Protein AF-A0A8S8YTU6-F1 (afdb_monomer_lite)

Secondary structure (DSSP, 8-state):
-----SSSS-SSSSS-SSTT--HHHH-EESS--SEEEEEETTS-EEEEEEE--PPPEEEETTT--EEEEEE---GGG--EEEEEETTEE-GGGB-TTSSEEEEPPP-TTS---HHHHHHHHH-SEEEEEEEEEEETTEEEEEEEEEEEE---PPP---HHHHHHHSHHHHHHHHHHHHHHHHHHHHHHHHHHHHHHHHHHHHHTT--GGG---PPP--PPPPPPPPPPP-------

Structure (mmCIF, N/CA/C/O backbone):
data_AF-A0A8S8YTU6-F1
#
_entry.id   AF-A0A8S8YTU6-F1
#
loop_
_atom_site.group_PDB
_atom_site.id
_atom_site.type_symbol
_atom_site.label_atom_id
_atom_site.label_alt_id
_atom_site.label_comp_id
_atom_site.label_asym_id
_atom_site.label_entity_id
_atom_site.label_seq_id
_atom_site.pdbx_PDB_ins_code
_atom_site.Cartn_x
_atom_site.Cartn_y
_atom_site.Cartn_z
_atom_site.occupancy
_atom_site.B_iso_or_equiv
_atom_site.auth_seq_id
_atom_site.auth_comp_id
_atom_site.auth_asym_id
_atom_site.auth_atom_id
_atom_site.pdbx_PDB_model_num
ATOM 1 N N . MET A 1 1 ? -17.289 9.116 30.732 1.00 52.59 1 MET A N 1
ATOM 2 C CA . MET A 1 1 ? -17.161 8.511 29.398 1.00 52.59 1 MET A CA 1
ATOM 3 C C . MET A 1 1 ? -15.707 8.125 29.264 1.00 52.59 1 MET A C 1
ATOM 5 O O . MET A 1 1 ? -14.862 9.015 29.310 1.00 52.59 1 MET A O 1
ATOM 9 N N . LEU A 1 2 ? -15.414 6.828 29.311 1.00 57.50 2 LEU A N 1
ATOM 10 C CA . LEU A 1 2 ? -14.058 6.341 29.082 1.00 57.50 2 LEU A CA 1
ATOM 11 C C . LEU A 1 2 ? -13.730 6.584 27.602 1.00 57.50 2 LEU A C 1
ATOM 13 O O . LEU A 1 2 ? -14.615 6.566 26.751 1.00 57.50 2 LEU A O 1
ATOM 17 N N . SER A 1 3 ? -12.486 6.958 27.317 1.00 70.88 3 SER A N 1
ATOM 18 C CA . SER A 1 3 ? -12.024 7.113 25.938 1.00 70.88 3 SER A CA 1
ATOM 19 C C . SER A 1 3 ? -11.826 5.716 25.374 1.00 70.88 3 SER A C 1
ATOM 21 O O . SER A 1 3 ? -10.906 5.050 25.844 1.00 70.88 3 SER A O 1
ATOM 23 N N . LYS A 1 4 ? -12.634 5.318 24.387 1.00 79.31 4 LYS A N 1
ATOM 24 C CA . LYS A 1 4 ? -12.467 4.037 23.694 1.00 79.31 4 LYS A CA 1
ATOM 25 C C . LYS A 1 4 ? -11.085 3.962 23.045 1.00 79.31 4 LYS A C 1
ATOM 27 O O . LYS A 1 4 ? -10.624 4.940 22.437 1.00 79.31 4 LYS A O 1
AT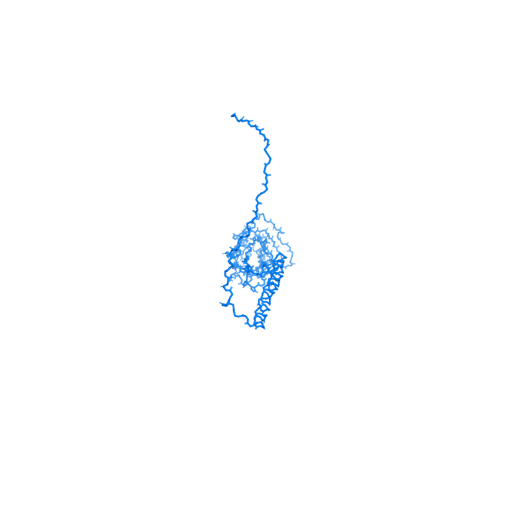OM 32 N N . LYS A 1 5 ? -10.403 2.840 23.226 1.00 86.25 5 LYS A N 1
ATOM 33 C CA . LYS A 1 5 ? -9.111 2.517 22.614 1.00 86.25 5 LYS A CA 1
ATOM 34 C C . LYS A 1 5 ? -9.294 1.346 21.667 1.00 86.25 5 LYS A C 1
ATOM 36 O O . LYS A 1 5 ? -10.288 0.658 21.734 1.00 86.25 5 LYS A O 1
ATOM 41 N N . TRP A 1 6 ? -8.328 1.166 20.773 1.00 90.44 6 TRP A N 1
ATOM 42 C CA . TRP A 1 6 ? -8.274 -0.004 19.904 1.00 90.44 6 TRP A CA 1
ATOM 43 C C . TRP A 1 6 ? -7.337 -1.029 20.525 1.00 90.44 6 TRP A C 1
ATOM 45 O O . TRP A 1 6 ? -6.118 -0.939 20.333 1.00 90.44 6 TRP A O 1
ATOM 55 N N . ASN A 1 7 ? -7.871 -1.874 21.400 1.00 88.69 7 ASN A N 1
ATOM 56 C CA . ASN A 1 7 ? -7.083 -2.780 22.240 1.00 88.69 7 ASN A CA 1
ATOM 57 C C . ASN A 1 7 ? -7.727 -4.156 22.465 1.00 88.69 7 ASN A C 1
ATOM 59 O O . ASN A 1 7 ? -7.108 -4.951 23.177 1.00 88.69 7 ASN A O 1
ATOM 63 N N . GLY A 1 8 ? -8.882 -4.451 21.868 1.00 87.19 8 GLY A N 1
ATOM 64 C CA . GLY A 1 8 ? -9.621 -5.698 22.063 1.00 87.19 8 GLY A CA 1
ATOM 65 C C . GLY A 1 8 ? -10.250 -5.785 23.451 1.00 87.19 8 GLY A C 1
ATOM 66 O O . GLY A 1 8 ? -10.222 -6.842 24.074 1.00 87.19 8 GLY A O 1
ATOM 67 N N . VAL A 1 9 ? -10.682 -4.650 24.014 1.00 88.44 9 VAL A N 1
ATOM 68 C CA . VAL A 1 9 ? -11.307 -4.588 25.341 1.00 88.44 9 VAL A CA 1
ATOM 69 C C . VAL A 1 9 ? -12.556 -3.718 25.274 1.00 88.44 9 VAL A C 1
ATOM 71 O O . VAL A 1 9 ? -12.513 -2.589 24.797 1.00 88.44 9 VAL A O 1
ATOM 74 N N . ASP A 1 10 ? -13.654 -4.226 25.828 1.00 88.56 10 ASP A N 1
ATOM 75 C CA . ASP A 1 10 ? -14.869 -3.456 26.099 1.00 88.56 10 ASP A CA 1
ATOM 76 C C . ASP A 1 10 ? -14.590 -2.418 27.212 1.00 88.56 10 ASP A C 1
ATOM 78 O O . ASP A 1 10 ? -14.590 -2.719 28.413 1.00 88.56 10 ASP A O 1
ATOM 82 N N . ASP A 1 11 ? -14.250 -1.194 26.793 1.00 87.44 11 ASP A N 1
ATOM 83 C CA . ASP A 1 11 ? -13.842 -0.090 27.669 1.00 87.44 11 ASP A CA 1
ATOM 84 C C . ASP A 1 11 ? -15.025 0.528 28.449 1.00 87.44 11 ASP A C 1
ATOM 86 O O . ASP A 1 11 ? -14.801 1.232 29.440 1.00 87.44 11 ASP A O 1
ATOM 90 N N . ASP A 1 12 ? -16.273 0.321 28.025 1.00 87.94 12 ASP A N 1
ATOM 91 C CA . ASP A 1 12 ? -17.489 0.883 28.633 1.00 87.94 12 ASP A CA 1
ATOM 92 C C . ASP A 1 12 ? -18.498 -0.152 29.152 1.00 87.94 12 ASP A C 1
ATOM 94 O O . ASP A 1 12 ? -19.533 0.232 29.711 1.00 87.94 12 ASP A O 1
ATOM 98 N N . CYS A 1 13 ? -18.110 -1.426 29.148 1.00 87.19 13 CYS A N 1
ATOM 99 C CA . CYS A 1 13 ? -18.829 -2.571 29.699 1.00 87.19 13 CYS A CA 1
ATOM 100 C C . CYS A 1 13 ? -20.235 -2.758 29.099 1.00 87.19 13 CYS A C 1
ATOM 102 O O . CYS A 1 13 ? -21.163 -3.127 29.835 1.00 87.19 13 CYS A O 1
ATOM 104 N N . ASP A 1 14 ? -20.427 -2.454 27.816 1.00 89.06 14 ASP A N 1
ATOM 105 C CA . ASP A 1 14 ? -21.714 -2.612 27.126 1.00 89.06 14 ASP A CA 1
ATOM 106 C C . ASP A 1 14 ? -21.847 -3.936 26.349 1.00 89.06 14 ASP A C 1
ATOM 108 O O . ASP A 1 14 ? -22.942 -4.279 25.892 1.00 89.06 14 ASP A O 1
ATOM 112 N N . GLY A 1 15 ? -20.783 -4.740 26.335 1.00 86.25 15 GLY A N 1
ATOM 113 C CA . GLY A 1 15 ? -20.707 -6.047 25.698 1.00 86.25 15 GLY A CA 1
ATOM 114 C C . GLY A 1 15 ? -20.164 -6.019 24.271 1.00 86.25 15 GLY A C 1
ATOM 115 O O . GLY A 1 15 ? -20.098 -7.091 23.665 1.00 86.25 15 GLY A O 1
ATOM 116 N N . GLU A 1 16 ? -19.787 -4.853 23.741 1.00 86.50 16 GLU A N 1
ATOM 117 C CA . GLU A 1 16 ? -19.150 -4.709 22.432 1.00 86.50 16 GLU A CA 1
ATOM 118 C C . GLU A 1 16 ? -17.683 -4.271 22.601 1.00 86.50 16 GLU A C 1
ATOM 120 O O . GLU A 1 16 ? -17.347 -3.387 23.382 1.00 86.50 16 GLU A O 1
AT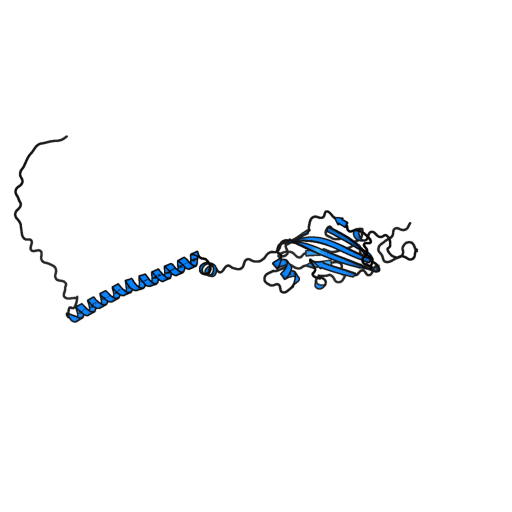OM 125 N N . GLU A 1 17 ? -16.767 -4.943 21.901 1.00 88.94 17 GLU A N 1
ATOM 126 C CA . GLU A 1 17 ? -15.347 -4.584 21.915 1.00 88.94 17 GLU A CA 1
ATOM 127 C C . GLU A 1 17 ? -15.041 -3.616 20.767 1.00 88.94 17 GLU A C 1
ATOM 129 O O . GLU A 1 17 ? -15.496 -3.805 19.635 1.00 88.94 17 GLU A O 1
ATOM 134 N N . ASP A 1 18 ? -14.211 -2.602 21.038 1.00 85.50 18 ASP A N 1
ATOM 135 C CA . ASP A 1 18 ? -13.611 -1.740 20.014 1.00 85.50 18 ASP A CA 1
ATOM 136 C C . ASP A 1 18 ? -14.631 -1.091 19.033 1.00 85.50 18 ASP A C 1
ATOM 138 O O . ASP A 1 18 ? -14.341 -0.865 17.840 1.00 85.50 18 ASP A O 1
ATOM 142 N N . GLU A 1 19 ? -15.837 -0.751 19.504 1.00 84.88 19 GLU A N 1
ATOM 143 C CA . GLU A 1 19 ? -16.882 -0.174 18.660 1.00 84.88 19 GLU A CA 1
ATOM 144 C C . GLU A 1 19 ? -16.821 1.370 18.593 1.00 84.88 19 GLU A C 1
ATOM 146 O O . GLU A 1 19 ? -16.133 2.049 19.358 1.00 84.88 19 GLU A O 1
ATOM 151 N N . PHE A 1 20 ? -17.415 1.958 17.547 1.00 85.69 20 PHE A N 1
ATOM 152 C CA . PHE A 1 20 ? -17.318 3.399 17.226 1.00 85.69 20 PHE A CA 1
ATOM 153 C C . PHE A 1 20 ? -15.890 3.971 17.058 1.00 85.69 20 PHE A C 1
ATOM 155 O O . PHE A 1 20 ? -15.697 5.191 17.065 1.00 85.69 20 PHE A O 1
ATOM 162 N N . LEU A 1 21 ? -14.879 3.124 16.841 1.00 89.56 21 LEU A N 1
ATOM 163 C CA . LEU A 1 21 ? -13.500 3.558 16.604 1.00 89.56 21 LEU A CA 1
ATOM 164 C C . LEU A 1 21 ? -13.269 4.114 15.190 1.00 89.56 21 LEU A C 1
ATOM 166 O O . LEU A 1 21 ? -13.708 3.553 14.185 1.00 89.56 21 LEU A O 1
ATOM 170 N N . ASN A 1 22 ? -12.465 5.179 15.102 1.00 91.06 22 ASN A N 1
ATOM 171 C CA . ASN A 1 22 ? -11.941 5.705 13.838 1.00 91.06 22 ASN A CA 1
ATOM 172 C C . ASN A 1 22 ? -10.689 4.922 13.397 1.00 91.06 22 ASN A C 1
ATOM 174 O O . ASN A 1 22 ? -9.569 5.431 13.481 1.00 91.06 22 ASN A O 1
ATOM 178 N N . ARG A 1 23 ? -10.882 3.686 12.922 1.00 92.25 23 ARG A N 1
ATOM 179 C CA . ARG A 1 23 ? -9.804 2.768 12.496 1.00 92.25 23 ARG A CA 1
ATOM 180 C C . ARG A 1 23 ? -8.846 3.402 11.480 1.00 92.25 23 ARG A C 1
ATOM 182 O O . ARG A 1 23 ? -7.633 3.344 11.660 1.00 92.25 23 ARG A O 1
ATOM 189 N N . LEU A 1 24 ? -9.368 4.117 10.479 1.00 94.19 24 LEU A N 1
ATOM 190 C CA . LEU A 1 24 ? -8.545 4.810 9.473 1.00 94.19 24 LEU A CA 1
ATOM 191 C C . LEU A 1 24 ? -7.629 5.889 10.066 1.00 94.19 24 LEU A C 1
ATOM 193 O O . LEU A 1 24 ? -6.539 6.121 9.545 1.00 94.19 24 LEU A O 1
ATOM 197 N N . GLY A 1 25 ? -8.072 6.568 11.127 1.00 92.56 25 GLY A N 1
ATOM 198 C CA . GLY A 1 25 ? -7.267 7.566 11.832 1.00 92.56 25 GLY A CA 1
ATOM 199 C C . GLY A 1 25 ? -6.247 6.962 12.798 1.00 92.56 25 GLY A C 1
ATOM 200 O O . GLY A 1 25 ? -5.235 7.599 13.081 1.00 92.56 25 GLY A O 1
ATOM 201 N N . LEU A 1 26 ? -6.509 5.754 13.302 1.00 93.69 26 LEU A N 1
ATOM 202 C CA . LEU A 1 26 ? -5.632 5.047 14.235 1.00 93.69 26 LEU A CA 1
ATOM 203 C C . LEU A 1 26 ? -4.497 4.310 13.525 1.00 93.69 26 LEU A C 1
ATOM 205 O O . LEU A 1 26 ? -3.385 4.268 14.049 1.00 93.69 26 LEU A O 1
ATOM 209 N N . ILE A 1 27 ? -4.753 3.767 12.332 1.00 95.00 27 ILE A N 1
ATOM 210 C CA . ILE A 1 27 ? -3.702 3.171 11.510 1.00 95.00 27 ILE A CA 1
ATOM 211 C C . ILE A 1 27 ? -2.864 4.302 10.923 1.00 95.00 27 ILE A C 1
ATOM 213 O O . ILE A 1 27 ? -3.321 5.101 10.106 1.00 95.00 27 ILE A O 1
ATOM 217 N N . LEU A 1 28 ? -1.605 4.370 11.316 1.00 95.69 28 LEU A N 1
ATOM 218 C CA . LEU A 1 28 ? -0.632 5.344 10.847 1.00 95.69 28 LEU A CA 1
ATOM 219 C C . LEU A 1 28 ? 0.416 4.648 9.966 1.00 95.69 28 LEU A C 1
ATOM 221 O O . LEU A 1 28 ? 0.509 3.425 9.964 1.00 95.69 28 LEU A O 1
ATOM 225 N N . SER A 1 29 ? 1.164 5.417 9.177 1.00 96.81 29 SER A N 1
ATOM 226 C CA . SER A 1 29 ? 2.132 4.884 8.209 1.00 96.81 29 SER A CA 1
ATOM 227 C C . SER A 1 29 ? 3.231 5.894 7.904 1.00 96.81 29 SER A C 1
ATOM 229 O O . SER A 1 29 ? 2.974 7.097 7.950 1.00 96.81 29 SER A O 1
ATOM 231 N N . ASN A 1 30 ? 4.434 5.420 7.560 1.00 96.94 30 ASN A N 1
ATOM 232 C CA . ASN A 1 30 ? 5.590 6.281 7.263 1.00 96.94 30 ASN A CA 1
ATOM 233 C C . ASN A 1 30 ? 5.398 7.137 5.997 1.00 96.94 30 ASN A C 1
ATOM 235 O O . ASN A 1 30 ? 6.125 8.108 5.806 1.00 96.94 30 ASN A O 1
ATOM 239 N N . TYR A 1 31 ? 4.395 6.808 5.180 1.00 96.81 31 TYR A N 1
ATOM 240 C CA . TYR A 1 31 ? 3.911 7.623 4.070 1.00 96.81 31 TYR A CA 1
ATOM 241 C C . TYR A 1 31 ? 2.436 7.988 4.236 1.00 96.81 31 TYR A C 1
ATOM 243 O O . TYR A 1 31 ? 1.646 7.211 4.788 1.00 96.81 31 TYR A O 1
ATOM 251 N N . ASP A 1 32 ? 2.054 9.146 3.701 1.00 95.38 32 ASP A N 1
ATOM 252 C CA . ASP A 1 32 ? 0.665 9.593 3.673 1.00 95.38 32 ASP A CA 1
ATOM 253 C C . ASP A 1 32 ? -0.193 8.657 2.818 1.00 95.38 32 ASP A C 1
ATOM 255 O O . ASP A 1 32 ? 0.135 8.352 1.671 1.00 95.38 32 ASP A O 1
ATOM 259 N N . LYS A 1 33 ? -1.319 8.218 3.385 1.00 95.69 33 LYS A N 1
ATOM 260 C CA . LYS A 1 33 ? -2.301 7.372 2.697 1.00 95.69 33 LYS A CA 1
ATOM 261 C C . LYS A 1 33 ? -2.889 8.136 1.523 1.00 95.69 33 LYS A C 1
ATOM 263 O O . LYS A 1 33 ? -3.126 9.334 1.635 1.00 95.69 33 LYS A O 1
ATOM 26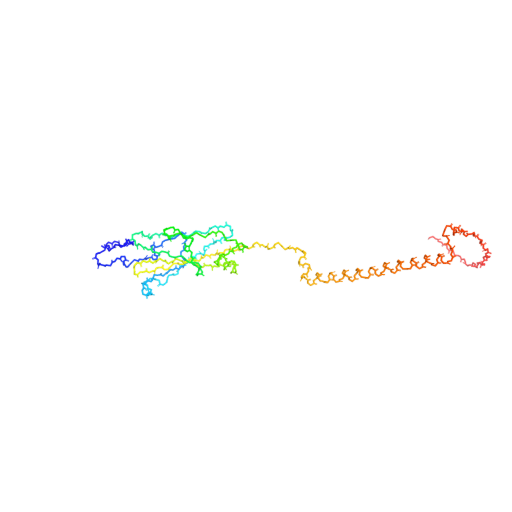8 N N . SER A 1 34 ? -3.207 7.436 0.446 1.00 97.00 34 SER A N 1
ATOM 269 C CA . SER A 1 34 ? -3.950 7.984 -0.690 1.00 97.00 34 SER A CA 1
ATOM 270 C C . SER A 1 34 ? -5.448 7.727 -0.560 1.00 97.00 34 SER A C 1
ATOM 272 O O . SER A 1 34 ? -6.259 8.602 -0.869 1.00 97.00 34 SER A O 1
ATOM 274 N N . SER A 1 35 ? -5.836 6.560 -0.047 1.00 97.25 35 SER A N 1
ATOM 275 C CA . SER A 1 35 ? -7.234 6.236 0.226 1.00 97.25 35 SER A CA 1
ATOM 276 C C . SER A 1 35 ? -7.369 5.245 1.382 1.00 97.25 35 SER A C 1
ATOM 278 O O . SER A 1 35 ? -6.390 4.630 1.811 1.00 97.25 35 SER A O 1
ATOM 280 N N . GLY A 1 36 ? -8.584 5.105 1.906 1.00 97.62 36 GLY A N 1
ATOM 281 C CA . GLY A 1 36 ? -8.908 4.012 2.810 1.00 97.62 36 GLY A CA 1
ATOM 282 C C . GLY A 1 36 ? -10.400 3.864 3.077 1.00 97.62 36 GLY A C 1
ATOM 283 O O . GLY A 1 36 ? -11.159 4.834 2.995 1.00 97.62 36 GLY A O 1
ATOM 284 N N . THR A 1 37 ? -10.812 2.639 3.389 1.00 98.12 37 THR A N 1
ATOM 285 C CA . THR A 1 37 ? -12.202 2.262 3.673 1.00 98.12 37 THR A CA 1
ATOM 286 C C . THR A 1 37 ? -12.220 1.189 4.754 1.00 98.12 37 THR A C 1
ATOM 288 O O . THR A 1 37 ? -11.401 0.275 4.730 1.00 98.12 37 THR A O 1
ATOM 291 N N . VAL A 1 38 ? -13.150 1.292 5.697 1.00 97.56 38 VAL A N 1
ATOM 292 C CA . VAL A 1 38 ? -13.423 0.261 6.701 1.00 97.56 38 VAL A CA 1
ATOM 293 C C . VAL A 1 38 ? -14.698 -0.455 6.306 1.00 97.56 38 VAL A C 1
ATOM 295 O O . VAL A 1 38 ? -15.702 0.185 5.988 1.00 97.56 38 VAL A O 1
ATOM 298 N N . PHE A 1 39 ? -14.671 -1.770 6.389 1.00 97.25 39 PHE A N 1
ATOM 299 C CA . PHE A 1 39 ? -15.794 -2.639 6.113 1.00 97.25 39 PHE A CA 1
ATOM 300 C C . PHE A 1 39 ? -16.128 -3.477 7.342 1.00 97.25 39 PHE A C 1
ATOM 302 O O . PHE A 1 39 ? -15.255 -3.808 8.143 1.00 97.25 39 PHE A O 1
ATOM 309 N N . LEU A 1 40 ? -17.403 -3.826 7.458 1.00 95.06 40 LEU A N 1
ATOM 310 C CA . LEU A 1 40 ? -17.872 -4.923 8.294 1.00 95.06 40 LEU A CA 1
ATOM 311 C C . LEU A 1 40 ? -17.548 -6.255 7.606 1.00 95.06 40 LEU A C 1
ATOM 313 O O . LEU A 1 40 ? -17.452 -6.313 6.380 1.00 95.06 40 LEU A O 1
ATOM 317 N N . GLU A 1 41 ? -17.485 -7.344 8.367 1.00 91.75 41 GLU A N 1
ATOM 318 C CA . GLU A 1 41 ? -17.238 -8.700 7.845 1.00 91.75 41 GLU A CA 1
ATOM 319 C C . GLU A 1 41 ? -18.218 -9.109 6.723 1.00 91.75 41 GLU A C 1
ATOM 321 O O . GLU A 1 41 ? -17.865 -9.827 5.791 1.00 91.75 41 GLU A O 1
ATOM 326 N N . ASN A 1 42 ? -19.447 -8.583 6.746 1.00 93.88 42 ASN A N 1
ATOM 327 C CA . ASN A 1 42 ? -20.452 -8.810 5.700 1.00 93.88 42 ASN A CA 1
ATOM 328 C C . ASN A 1 42 ? -20.226 -8.002 4.400 1.00 93.88 42 ASN A C 1
ATOM 330 O O . ASN A 1 42 ? -21.063 -8.060 3.497 1.00 93.88 42 ASN A O 1
ATOM 334 N N . GLY A 1 43 ? -19.135 -7.237 4.308 1.00 94.56 43 GLY A N 1
ATOM 335 C CA . GLY A 1 43 ? -18.750 -6.426 3.151 1.00 94.56 43 GLY A CA 1
ATOM 336 C C . GLY A 1 43 ? -19.417 -5.051 3.070 1.00 94.56 43 GLY A C 1
ATOM 337 O O . GLY A 1 43 ? -19.149 -4.296 2.134 1.00 94.56 43 GLY A O 1
ATOM 338 N N . ASN A 1 44 ? -20.279 -4.689 4.026 1.00 96.62 44 ASN A N 1
ATOM 339 C CA . ASN A 1 44 ? -20.846 -3.343 4.083 1.00 96.62 44 ASN A CA 1
ATOM 340 C C . ASN A 1 44 ? -19.799 -2.336 4.562 1.00 96.62 44 ASN A C 1
ATOM 342 O O . ASN A 1 44 ? -19.005 -2.622 5.454 1.00 96.62 44 ASN A O 1
ATOM 346 N N . ILE A 1 45 ? -19.835 -1.128 4.005 1.00 96.25 45 ILE A N 1
ATOM 347 C CA . ILE A 1 45 ? -18.934 -0.046 4.408 1.00 96.25 45 ILE A CA 1
ATOM 348 C C . ILE A 1 45 ? -19.334 0.448 5.803 1.00 96.25 45 ILE A C 1
ATOM 350 O O . ILE A 1 45 ? -20.471 0.869 6.013 1.00 96.25 45 ILE A O 1
ATOM 354 N N . TYR A 1 46 ? -18.382 0.412 6.731 1.00 94.75 46 TYR A N 1
ATOM 355 C CA . TYR A 1 46 ? -18.506 0.950 8.084 1.00 94.75 46 TYR A CA 1
ATOM 356 C C . TYR A 1 46 ? -18.033 2.411 8.163 1.00 94.75 46 TYR A C 1
ATOM 358 O O . TYR A 1 46 ? -18.712 3.251 8.749 1.00 94.75 46 TYR A O 1
ATOM 366 N N . ASP A 1 47 ? -16.894 2.734 7.535 1.00 94.56 47 ASP A N 1
ATOM 367 C CA . ASP A 1 47 ? -16.339 4.095 7.443 1.00 94.56 47 ASP A CA 1
ATOM 368 C C . ASP A 1 47 ? -15.628 4.304 6.094 1.00 94.56 47 ASP A C 1
ATOM 370 O O . ASP A 1 47 ? -14.998 3.398 5.551 1.00 94.56 47 ASP A O 1
ATOM 374 N N . GLY A 1 48 ? -15.700 5.519 5.554 1.00 93.62 48 GLY A N 1
ATOM 375 C CA . GLY A 1 48 ? -15.212 5.858 4.218 1.00 93.62 48 GLY A CA 1
ATOM 376 C C . GLY A 1 48 ? -16.220 5.564 3.097 1.00 93.62 48 GLY A C 1
ATOM 377 O O . GLY A 1 48 ? -17.423 5.521 3.353 1.00 93.62 48 GLY A O 1
ATOM 378 N N . PRO A 1 49 ? -15.768 5.440 1.835 1.00 95.88 49 PRO A N 1
ATOM 379 C CA . PRO A 1 49 ? -14.385 5.568 1.374 1.00 95.88 49 PRO A CA 1
ATOM 380 C C . PRO A 1 49 ? -13.840 6.987 1.581 1.00 95.88 49 PRO A C 1
ATOM 382 O O . PRO A 1 49 ? -14.504 7.980 1.279 1.00 95.88 49 PRO A O 1
ATOM 385 N N . LYS A 1 50 ? -12.613 7.095 2.091 1.00 96.25 50 LYS A N 1
ATOM 386 C CA . LYS A 1 50 ? -11.886 8.363 2.239 1.00 96.25 50 LYS A CA 1
ATOM 387 C C . LYS A 1 50 ? -10.797 8.437 1.181 1.00 96.25 50 LYS A C 1
ATOM 389 O O . LYS A 1 50 ? -10.051 7.487 0.980 1.00 96.25 50 LYS A O 1
ATOM 394 N N . THR A 1 51 ? -10.707 9.579 0.510 1.00 96.31 51 THR A N 1
ATOM 395 C CA . THR A 1 51 ? -9.575 9.920 -0.357 1.00 96.31 51 THR A CA 1
ATOM 396 C C . THR A 1 51 ? -8.815 11.058 0.293 1.00 96.31 51 THR A C 1
ATOM 398 O O . THR A 1 51 ? -9.413 12.045 0.725 1.00 96.31 51 THR A O 1
ATOM 401 N N . TYR A 1 52 ? -7.502 10.917 0.365 1.00 94.00 52 TYR A N 1
ATOM 402 C CA . TYR A 1 52 ? -6.612 11.894 0.962 1.00 94.00 52 TYR A CA 1
ATOM 403 C C . TYR A 1 52 ? -5.835 12.599 -0.148 1.00 94.00 52 TYR A C 1
ATOM 405 O O . TYR A 1 52 ? -5.441 11.991 -1.142 1.00 94.00 52 TYR A O 1
ATOM 413 N N . SER A 1 53 ? -5.602 13.900 0.015 1.00 91.75 53 SER A N 1
ATOM 414 C CA . SER A 1 53 ? -4.757 14.663 -0.904 1.00 91.75 53 SER A CA 1
ATOM 415 C C . SER A 1 53 ? -3.280 14.388 -0.599 1.00 91.75 53 SER A C 1
ATOM 417 O O . SER A 1 53 ? -2.607 15.230 -0.010 1.00 91.75 53 SER A O 1
ATOM 419 N N . SER A 1 54 ? -2.790 13.206 -0.971 1.00 90.62 54 SER A N 1
ATOM 420 C CA . SER A 1 54 ? -1.390 12.793 -0.815 1.00 90.62 54 SER A CA 1
ATOM 421 C C . SER A 1 54 ? -0.610 12.959 -2.120 1.00 90.62 54 SER A C 1
ATOM 423 O O . SER A 1 54 ? -1.118 12.621 -3.193 1.00 90.62 54 SER A O 1
ATOM 425 N N . ILE A 1 55 ? 0.644 13.399 -2.034 1.00 93.00 55 ILE A N 1
ATOM 426 C CA . ILE A 1 55 ? 1.580 13.337 -3.164 1.00 93.00 55 ILE A CA 1
ATOM 427 C C . ILE A 1 55 ? 2.052 11.878 -3.308 1.00 93.00 55 ILE A C 1
ATOM 429 O O . ILE A 1 55 ? 2.395 11.278 -2.289 1.00 93.00 55 ILE A O 1
ATOM 433 N N . PRO A 1 56 ? 2.073 11.291 -4.523 1.00 95.00 56 PRO A N 1
ATOM 434 C CA . PRO A 1 56 ? 2.592 9.942 -4.720 1.00 95.00 56 PRO A CA 1
ATOM 435 C C . PRO A 1 56 ? 4.037 9.799 -4.237 1.00 95.00 56 PRO A C 1
ATOM 437 O O . PRO A 1 56 ? 4.866 10.681 -4.470 1.00 95.00 56 PRO A O 1
ATOM 440 N N . VAL A 1 57 ? 4.344 8.671 -3.604 1.00 95.56 57 VAL A N 1
ATOM 441 C CA . VAL A 1 57 ? 5.695 8.380 -3.115 1.00 95.56 57 VAL A CA 1
ATOM 442 C C . VAL A 1 57 ? 6.565 7.958 -4.290 1.00 95.56 57 VAL A C 1
ATOM 444 O O . VAL A 1 57 ? 6.221 7.023 -5.003 1.00 95.56 57 VAL A O 1
ATOM 447 N N . THR A 1 58 ? 7.681 8.640 -4.518 1.00 95.25 58 THR A N 1
ATOM 448 C CA . THR A 1 58 ? 8.607 8.298 -5.604 1.00 95.25 58 THR A CA 1
ATOM 449 C C . THR A 1 58 ? 9.549 7.179 -5.185 1.00 95.25 58 THR A C 1
ATOM 451 O O . THR A 1 58 ? 10.168 7.282 -4.128 1.00 95.25 58 THR A O 1
ATOM 454 N N . TRP A 1 59 ? 9.700 6.164 -6.033 1.00 95.62 59 TRP A N 1
ATOM 455 C CA . TRP A 1 59 ? 10.636 5.060 -5.837 1.00 95.62 59 TRP A CA 1
ATOM 456 C C . TRP A 1 59 ? 11.445 4.808 -7.116 1.00 95.62 59 TRP A C 1
ATOM 458 O O . TRP A 1 59 ? 10.870 4.534 -8.173 1.00 95.62 59 TRP A O 1
ATOM 468 N N . ASP A 1 60 ? 12.775 4.909 -7.025 1.00 93.94 60 ASP A N 1
ATOM 469 C CA . ASP A 1 60 ? 13.695 4.430 -8.062 1.00 93.94 60 ASP A CA 1
ATOM 470 C C . ASP A 1 60 ? 13.900 2.924 -7.887 1.00 93.94 60 ASP A C 1
ATOM 472 O O . ASP A 1 60 ? 14.722 2.477 -7.083 1.00 93.94 60 ASP A O 1
ATOM 476 N N . SER A 1 61 ? 13.133 2.133 -8.638 1.00 92.38 61 SER A N 1
ATOM 477 C CA . SER A 1 61 ? 13.111 0.688 -8.441 1.00 92.38 61 SER A CA 1
ATOM 478 C C . SER A 1 61 ? 14.435 0.029 -8.794 1.00 92.38 61 SER A C 1
ATOM 480 O O . SER A 1 61 ? 14.666 -1.088 -8.361 1.00 92.38 61 SER A O 1
ATOM 482 N N . ALA A 1 62 ? 15.294 0.656 -9.598 1.00 90.06 62 ALA A N 1
ATOM 483 C CA . ALA A 1 62 ? 16.536 0.030 -10.039 1.00 90.06 62 ALA A CA 1
ATOM 484 C C . ALA A 1 62 ? 17.671 0.188 -9.024 1.00 90.06 62 ALA A C 1
ATOM 486 O O . ALA A 1 62 ? 18.565 -0.659 -8.970 1.00 90.06 62 ALA A O 1
ATOM 487 N N . ASN A 1 63 ? 17.640 1.264 -8.235 1.00 92.06 63 ASN A N 1
ATOM 488 C CA . ASN A 1 63 ? 18.742 1.645 -7.353 1.00 92.06 63 ASN A CA 1
ATOM 489 C C . ASN A 1 63 ? 18.378 1.610 -5.866 1.00 92.06 63 ASN A C 1
ATOM 491 O O . ASN A 1 63 ? 19.272 1.494 -5.028 1.00 92.06 63 ASN A O 1
ATOM 495 N N . GLU A 1 64 ? 17.094 1.710 -5.524 1.00 94.62 64 GLU A N 1
ATOM 496 C CA . GLU A 1 64 ? 16.633 1.846 -4.145 1.00 94.62 64 GLU A CA 1
ATOM 497 C C . GLU A 1 64 ? 15.701 0.697 -3.759 1.00 94.62 64 GLU A C 1
ATOM 499 O O . GLU A 1 64 ? 14.927 0.189 -4.569 1.00 94.62 64 GLU A O 1
ATOM 504 N N . SER A 1 65 ? 15.757 0.284 -2.493 1.00 94.62 65 SER A N 1
ATOM 505 C CA . SER A 1 65 ? 14.699 -0.526 -1.890 1.00 94.62 65 SER A CA 1
ATOM 506 C C . SER A 1 65 ? 13.566 0.378 -1.416 1.00 94.62 65 SER A C 1
ATOM 508 O O . SER A 1 65 ? 13.822 1.476 -0.918 1.00 94.62 65 SER A O 1
ATOM 510 N N . PHE A 1 66 ? 12.333 -0.108 -1.480 1.00 96.06 66 PHE A N 1
ATOM 511 C CA . PHE A 1 66 ? 11.169 0.584 -0.941 1.00 96.06 66 PHE A CA 1
ATOM 512 C C . PHE A 1 66 ? 10.655 -0.121 0.311 1.00 96.06 66 PHE A C 1
ATOM 514 O O . PHE A 1 66 ? 10.448 -1.331 0.302 1.00 96.06 66 PHE A O 1
ATOM 521 N N . GLU A 1 67 ? 10.422 0.636 1.380 1.00 97.25 67 GLU A N 1
ATOM 522 C CA . GLU A 1 67 ? 9.886 0.123 2.639 1.00 97.25 67 GLU A CA 1
ATOM 523 C C . GLU A 1 67 ? 8.679 0.950 3.073 1.00 97.25 67 GLU A C 1
ATOM 525 O O . GLU A 1 67 ? 8.761 2.174 3.214 1.00 97.25 67 GLU A O 1
ATOM 530 N N . ILE A 1 68 ? 7.572 0.274 3.371 1.00 97.81 68 ILE A N 1
ATOM 531 C CA . ILE A 1 68 ? 6.431 0.890 4.045 1.00 97.81 68 ILE A CA 1
ATOM 532 C C . ILE A 1 68 ? 6.086 0.108 5.306 1.00 97.81 68 ILE A C 1
ATOM 534 O O . ILE A 1 68 ? 6.117 -1.121 5.323 1.00 97.81 68 ILE A O 1
ATOM 538 N N . SER A 1 69 ? 5.743 0.843 6.357 1.00 97.62 69 SER A N 1
ATOM 539 C CA . SER A 1 69 ? 5.372 0.310 7.660 1.00 97.62 69 SER A CA 1
ATOM 540 C C . SER A 1 69 ? 4.072 0.942 8.141 1.00 97.62 69 SER A C 1
ATOM 542 O O . SER A 1 69 ? 3.894 2.159 8.025 1.00 97.62 69 SER A O 1
ATOM 544 N N . VAL A 1 70 ? 3.192 0.134 8.734 1.00 97.31 70 VAL A N 1
ATOM 545 C CA . VAL A 1 70 ? 2.004 0.602 9.460 1.00 97.31 70 VAL A CA 1
ATOM 546 C C . VAL A 1 70 ? 2.188 0.497 10.969 1.00 97.31 70 VAL A C 1
ATOM 548 O O . VAL A 1 70 ? 2.868 -0.385 11.488 1.00 97.31 70 VAL A O 1
ATOM 551 N N . TYR A 1 71 ? 1.568 1.415 11.699 1.00 95.25 71 TYR A N 1
ATOM 552 C CA . TYR A 1 71 ? 1.625 1.496 13.156 1.00 95.25 71 TYR A CA 1
ATOM 553 C C . TYR A 1 71 ? 0.274 1.927 13.736 1.00 95.25 71 TYR A C 1
ATOM 555 O O . TYR A 1 71 ? -0.642 2.291 13.004 1.00 95.25 71 TYR A O 1
ATOM 563 N N . GLY A 1 72 ? 0.127 1.833 15.061 1.00 91.38 72 GLY A N 1
ATOM 564 C CA . GLY A 1 72 ? -1.132 2.122 15.765 1.00 91.38 72 GLY A CA 1
ATOM 565 C C . GLY A 1 72 ? -2.056 0.914 15.962 1.00 91.38 72 GLY A C 1
ATOM 566 O O . GLY A 1 72 ? -3.024 1.018 16.704 1.00 91.38 72 GLY A O 1
ATOM 567 N N . ILE A 1 73 ? -1.714 -0.240 15.378 1.00 91.00 73 ILE A N 1
ATOM 568 C CA . ILE A 1 73 ? -2.405 -1.522 15.582 1.00 91.00 73 ILE A CA 1
ATOM 569 C C . ILE A 1 73 ? -1.782 -2.231 16.793 1.00 91.00 73 ILE A C 1
ATOM 571 O O . ILE A 1 73 ? -0.592 -2.590 16.759 1.00 91.00 73 ILE A O 1
ATOM 575 N N . GLN A 1 74 ? -2.557 -2.411 17.865 1.00 88.31 74 GLN A N 1
ATOM 576 C CA . GLN A 1 74 ? -2.106 -3.111 19.072 1.00 88.31 74 GLN A CA 1
ATOM 577 C C . GLN A 1 74 ? -2.090 -4.625 18.847 1.00 88.31 74 GLN A C 1
ATOM 579 O O . GLN A 1 74 ? -2.960 -5.176 18.186 1.00 88.31 74 GLN A O 1
ATOM 584 N N . SER A 1 75 ? -1.097 -5.315 19.413 1.00 86.69 75 SER A N 1
ATOM 585 C CA . SER A 1 75 ? -0.974 -6.774 19.281 1.00 86.69 75 SER A CA 1
ATOM 586 C C . SER A 1 75 ? -2.079 -7.551 20.000 1.00 86.69 75 SER A C 1
ATOM 588 O O . SER A 1 75 ? -2.229 -8.738 19.750 1.00 86.69 75 SER A O 1
ATOM 590 N N . SER A 1 76 ? -2.819 -6.914 20.912 1.00 88.81 76 SER A N 1
ATOM 591 C CA . SER A 1 76 ? -3.936 -7.537 21.627 1.00 88.81 76 SER A CA 1
ATOM 592 C C . SER A 1 76 ? -5.176 -7.753 20.759 1.00 88.81 76 SER A C 1
ATOM 594 O O . SER A 1 76 ? -6.006 -8.566 21.133 1.00 88.81 76 SER A O 1
ATOM 596 N N . VAL A 1 77 ? -5.279 -7.070 19.612 1.00 89.25 77 VAL A N 1
ATOM 597 C CA . VAL A 1 77 ? -6.439 -7.147 18.704 1.00 89.25 77 VAL A CA 1
ATOM 598 C C . VAL A 1 77 ? -6.316 -8.303 17.693 1.00 89.25 77 VAL A C 1
ATOM 600 O O . VAL A 1 77 ? -7.212 -8.528 16.894 1.00 89.25 77 VAL A O 1
ATOM 603 N N . ASP A 1 78 ? -5.190 -9.029 17.699 1.00 89.00 78 ASP A N 1
ATOM 604 C CA . ASP A 1 78 ? -4.913 -10.180 16.813 1.00 89.00 78 ASP A CA 1
ATOM 605 C C . ASP A 1 78 ? -5.172 -9.917 15.312 1.00 89.00 78 ASP A C 1
ATOM 607 O O . ASP A 1 78 ? -5.592 -10.787 14.552 1.00 89.00 78 ASP A O 1
ATOM 611 N N . ALA A 1 79 ? -4.927 -8.679 14.871 1.00 93.19 79 ALA A N 1
ATOM 612 C CA . ALA A 1 79 ? -5.187 -8.272 13.499 1.00 93.19 79 ALA A CA 1
ATOM 613 C C . ALA A 1 79 ? -4.199 -8.914 12.508 1.00 93.19 79 ALA A C 1
ATOM 615 O O . ALA A 1 79 ? -2.979 -8.869 12.693 1.00 93.19 79 ALA A O 1
ATOM 616 N N . VAL A 1 80 ? -4.727 -9.420 11.393 1.00 95.19 80 VAL A N 1
ATOM 617 C CA . VAL A 1 80 ? -3.958 -9.973 10.273 1.00 95.19 80 VAL A CA 1
ATOM 618 C C . VAL A 1 80 ? -3.834 -8.926 9.174 1.00 95.19 80 VAL A C 1
ATOM 620 O O . VAL A 1 80 ? -4.832 -8.387 8.698 1.00 95.19 80 VAL A O 1
ATOM 623 N N . ILE A 1 81 ? -2.606 -8.650 8.739 1.00 97.12 81 ILE A N 1
ATOM 624 C CA . ILE A 1 81 ? -2.321 -7.654 7.703 1.00 97.12 81 ILE A CA 1
ATOM 625 C C . ILE A 1 81 ? -1.843 -8.371 6.447 1.00 97.12 81 ILE A C 1
ATOM 627 O O . ILE A 1 81 ? -0.851 -9.094 6.480 1.00 97.12 81 ILE A O 1
ATOM 631 N N . THR A 1 82 ? -2.533 -8.144 5.334 1.00 97.38 82 THR A N 1
ATOM 632 C CA . THR A 1 82 ? -2.104 -8.621 4.016 1.00 97.38 82 THR A CA 1
ATOM 633 C C . THR A 1 82 ? -1.739 -7.445 3.126 1.00 97.38 82 THR A C 1
ATOM 635 O O . THR A 1 82 ? -2.374 -6.389 3.166 1.00 97.38 82 THR A O 1
ATOM 638 N N . TRP A 1 83 ? -0.700 -7.632 2.320 1.00 97.94 83 TRP A N 1
ATOM 639 C CA . TRP A 1 83 ? -0.154 -6.604 1.447 1.00 97.94 83 TRP A CA 1
ATOM 640 C C . TRP A 1 83 ? -0.264 -7.036 -0.002 1.00 97.94 83 TRP A C 1
ATOM 642 O O . TRP A 1 83 ? 0.015 -8.184 -0.348 1.00 97.94 83 TRP A O 1
ATOM 652 N N . SER A 1 84 ? -0.643 -6.099 -0.863 1.00 96.38 84 SER A N 1
ATOM 653 C CA . SER A 1 84 ? -0.647 -6.326 -2.299 1.00 96.38 84 SER A CA 1
ATOM 654 C C . SER A 1 84 ? -0.261 -5.080 -3.071 1.00 96.38 84 SER A C 1
ATOM 656 O O . SER A 1 84 ? -0.590 -3.970 -2.663 1.00 96.38 84 SER A O 1
ATOM 658 N N . MET A 1 85 ? 0.405 -5.253 -4.206 1.00 93.50 85 MET A N 1
ATOM 659 C CA . MET A 1 85 ? 0.709 -4.160 -5.123 1.00 93.50 85 MET A CA 1
ATOM 660 C C . MET A 1 85 ? 0.219 -4.526 -6.512 1.00 93.50 85 MET A C 1
ATOM 662 O O . MET A 1 85 ? 0.590 -5.565 -7.055 1.00 93.50 85 MET A O 1
ATOM 666 N N . SER A 1 86 ? -0.687 -3.708 -7.046 1.00 86.00 86 SER A N 1
ATOM 667 C CA . SER A 1 86 ? -1.295 -3.904 -8.371 1.00 86.00 86 SER A CA 1
ATOM 668 C C . SER A 1 86 ? -1.854 -5.316 -8.611 1.00 86.00 86 SER A C 1
ATOM 670 O O . SER A 1 86 ? -1.836 -5.833 -9.722 1.00 86.00 86 SER A O 1
ATOM 672 N N . GLY A 1 87 ? -2.385 -5.934 -7.550 1.00 85.06 87 GLY A N 1
ATOM 673 C CA . GLY A 1 87 ? -2.998 -7.265 -7.579 1.00 85.06 87 GLY A CA 1
ATOM 674 C C . GLY A 1 87 ? -2.077 -8.425 -7.190 1.00 85.06 87 GLY A C 1
ATOM 675 O O . GLY A 1 87 ? -2.585 -9.519 -6.952 1.00 85.06 87 GLY A O 1
ATOM 676 N N . TYR A 1 88 ? -0.765 -8.211 -7.052 1.00 89.38 88 TYR A N 1
ATOM 677 C CA . TYR A 1 88 ? 0.159 -9.236 -6.557 1.00 89.38 88 TYR A CA 1
ATOM 678 C C . TYR A 1 88 ? 0.255 -9.221 -5.045 1.00 89.38 88 TYR A C 1
ATOM 680 O O . TYR A 1 88 ? 0.374 -8.155 -4.449 1.00 89.38 88 TYR A O 1
ATOM 688 N N . SER A 1 89 ? 0.254 -10.406 -4.437 1.00 93.25 89 SER A N 1
ATOM 689 C CA . SER A 1 89 ? 0.536 -10.564 -3.011 1.00 93.25 89 SER A CA 1
ATOM 690 C C . SER A 1 89 ? 2.004 -10.255 -2.712 1.00 93.25 89 SER A C 1
ATOM 692 O O . SER A 1 89 ? 2.894 -10.706 -3.431 1.00 93.25 89 SER A O 1
ATOM 694 N N . LEU A 1 90 ? 2.242 -9.518 -1.626 1.00 93.88 90 LEU A N 1
ATOM 695 C CA . LEU A 1 90 ? 3.571 -9.206 -1.097 1.00 93.88 90 LEU A CA 1
ATOM 696 C C . LEU A 1 90 ? 3.886 -9.974 0.198 1.00 93.88 90 LEU A C 1
ATOM 698 O O . LEU A 1 90 ? 4.760 -9.569 0.965 1.00 93.88 90 LEU A O 1
ATOM 702 N N . GLU A 1 91 ? 3.185 -11.077 0.474 1.00 90.69 91 GLU A N 1
ATOM 703 C CA . GLU A 1 91 ? 3.375 -11.870 1.702 1.00 90.69 91 GLU A CA 1
ATOM 704 C C . GLU A 1 91 ? 4.836 -12.289 1.921 1.00 90.69 91 GLU A C 1
ATOM 706 O O . GLU A 1 91 ? 5.341 -12.208 3.037 1.00 90.69 91 GLU A O 1
ATOM 711 N N . VAL A 1 92 ? 5.553 -12.656 0.854 1.00 90.00 92 VAL A N 1
ATOM 712 C CA . VAL A 1 92 ? 6.969 -13.066 0.936 1.00 90.00 92 VAL A CA 1
ATOM 713 C C . VAL A 1 92 ? 7.927 -11.914 1.269 1.00 90.00 92 VAL A C 1
ATOM 715 O O . VAL A 1 92 ? 9.047 -12.156 1.711 1.00 90.00 92 VAL A O 1
ATOM 718 N N . ASN A 1 93 ? 7.485 -10.669 1.086 1.00 91.94 93 ASN A N 1
ATOM 719 C CA . ASN A 1 93 ? 8.232 -9.441 1.363 1.00 91.94 93 ASN A CA 1
ATOM 720 C C . ASN A 1 93 ? 7.841 -8.802 2.703 1.00 91.94 93 ASN A C 1
ATOM 722 O O . ASN A 1 93 ? 8.332 -7.720 3.036 1.00 91.94 93 ASN A O 1
ATOM 726 N N . THR A 1 94 ? 6.924 -9.429 3.441 1.00 95.44 94 THR A N 1
ATOM 727 C CA . THR A 1 94 ? 6.348 -8.879 4.667 1.00 95.44 94 THR A CA 1
ATOM 728 C C . THR A 1 94 ? 7.158 -9.311 5.895 1.00 95.44 94 THR A C 1
ATOM 730 O O . THR A 1 94 ? 7.673 -10.428 5.969 1.00 95.44 94 THR A O 1
ATOM 733 N N . SER A 1 95 ? 7.292 -8.418 6.875 1.00 95.69 95 SER A N 1
ATOM 734 C CA . SER A 1 95 ? 7.919 -8.688 8.169 1.00 95.69 95 SER A CA 1
ATOM 735 C C . SER A 1 95 ? 7.174 -9.767 8.961 1.00 95.69 95 SER A C 1
ATOM 737 O O . SER A 1 95 ? 6.000 -10.048 8.732 1.00 95.69 95 SER A O 1
ATOM 739 N N . GLN A 1 96 ? 7.843 -10.348 9.962 1.00 92.19 96 GLN A N 1
ATOM 740 C CA . GLN A 1 96 ? 7.252 -11.390 10.811 1.00 92.19 96 GLN A CA 1
ATOM 741 C C . GLN A 1 96 ? 5.987 -10.923 11.559 1.00 92.19 96 GLN A C 1
ATOM 743 O O . GLN A 1 96 ? 5.126 -11.742 11.865 1.00 92.19 96 GLN A O 1
ATOM 748 N N . ASP A 1 97 ? 5.876 -9.628 11.862 1.00 91.56 97 ASP A N 1
ATOM 749 C CA . ASP A 1 97 ? 4.714 -9.029 12.525 1.00 91.56 97 ASP A CA 1
ATOM 750 C C . ASP A 1 97 ? 3.639 -8.518 11.548 1.00 91.56 97 ASP A C 1
ATOM 752 O O . ASP A 1 97 ? 2.648 -7.940 11.990 1.00 91.56 97 ASP A O 1
ATOM 756 N N . GLY A 1 98 ? 3.823 -8.696 10.234 1.00 95.00 98 GLY A N 1
ATOM 757 C CA . GLY A 1 98 ? 2.862 -8.279 9.210 1.00 95.00 98 GLY A CA 1
ATOM 758 C C . GLY A 1 98 ? 2.842 -6.776 8.910 1.00 95.00 98 GLY A C 1
ATOM 759 O O . GLY A 1 98 ? 2.172 -6.342 7.972 1.00 95.00 98 GLY A O 1
ATOM 760 N N . LYS A 1 99 ? 3.536 -5.949 9.701 1.00 96.00 99 LYS A N 1
ATOM 761 C CA . LYS A 1 99 ? 3.358 -4.486 9.696 1.00 96.00 99 LYS A CA 1
ATOM 762 C C . LYS A 1 99 ? 4.222 -3.757 8.682 1.00 96.00 99 LYS A C 1
ATOM 764 O O . LYS A 1 99 ? 3.927 -2.601 8.380 1.00 96.00 99 LYS A O 1
ATOM 769 N N . THR A 1 100 ? 5.246 -4.410 8.153 1.00 97.50 100 THR A N 1
ATOM 770 C CA . THR A 1 100 ? 6.212 -3.805 7.240 1.00 97.50 100 THR A CA 1
ATOM 771 C C . THR A 1 100 ? 6.344 -4.654 5.992 1.00 97.50 100 THR A C 1
ATOM 773 O O . THR A 1 100 ? 6.432 -5.875 6.084 1.00 97.50 100 THR A O 1
ATOM 776 N N . VAL A 1 101 ? 6.411 -4.018 4.827 1.00 97.38 101 VAL A N 1
ATOM 777 C CA . VAL A 1 101 ? 6.761 -4.686 3.571 1.00 97.38 101 VAL A CA 1
ATOM 778 C C . VAL A 1 101 ? 7.965 -4.000 2.939 1.00 97.38 101 VAL A C 1
ATOM 780 O O . VAL A 1 101 ? 8.039 -2.768 2.910 1.00 97.38 101 VAL A O 1
ATOM 783 N N . ILE A 1 102 ? 8.914 -4.808 2.461 1.00 96.31 102 ILE A N 1
ATOM 784 C CA . ILE A 1 102 ? 10.166 -4.343 1.854 1.00 96.31 102 ILE A CA 1
ATOM 785 C C . ILE A 1 102 ? 10.274 -4.893 0.433 1.00 96.31 102 ILE A C 1
ATOM 787 O O . ILE A 1 102 ? 10.385 -6.102 0.217 1.00 96.31 102 ILE A O 1
ATOM 791 N N . LEU A 1 103 ? 10.282 -3.993 -0.544 1.00 93.44 103 LEU A N 1
ATOM 792 C CA . LEU A 1 103 ? 10.532 -4.301 -1.945 1.00 93.44 103 LEU A CA 1
ATOM 793 C C . LEU A 1 103 ? 12.003 -4.036 -2.260 1.00 93.44 103 LEU A C 1
ATOM 795 O O . LEU A 1 103 ? 12.504 -2.921 -2.100 1.00 93.44 103 LEU A O 1
ATOM 799 N N . MET A 1 104 ? 12.699 -5.081 -2.698 1.00 91.62 104 MET A N 1
ATOM 800 C CA . MET A 1 104 ? 14.094 -4.986 -3.117 1.00 91.62 104 MET A CA 1
ATOM 801 C C . MET A 1 104 ? 14.208 -4.309 -4.492 1.00 91.62 104 MET A C 1
ATOM 803 O O . MET A 1 104 ? 13.225 -4.291 -5.239 1.00 91.62 104 MET A O 1
ATOM 807 N N . PRO A 1 105 ? 15.393 -3.777 -4.848 1.00 91.38 105 PRO A N 1
ATOM 808 C CA . PRO A 1 105 ? 15.632 -3.259 -6.186 1.00 91.38 105 PRO A CA 1
ATOM 809 C C . PRO A 1 105 ? 15.283 -4.286 -7.273 1.00 91.38 105 PRO A C 1
ATOM 811 O O . PRO A 1 105 ? 15.574 -5.477 -7.148 1.00 91.38 105 PRO A O 1
ATOM 814 N N . ILE A 1 106 ? 14.661 -3.805 -8.342 1.00 88.38 106 ILE A N 1
ATOM 815 C CA . ILE A 1 106 ? 14.169 -4.569 -9.481 1.00 88.38 106 ILE A CA 1
ATOM 816 C C . ILE A 1 106 ? 15.147 -4.419 -10.642 1.00 88.38 106 ILE A C 1
ATOM 818 O O . ILE A 1 106 ? 15.403 -3.317 -11.133 1.00 88.38 106 ILE A O 1
ATOM 822 N N . HIS A 1 107 ? 15.645 -5.553 -11.131 1.00 84.69 107 HIS A N 1
ATOM 823 C CA . HIS A 1 107 ? 16.513 -5.623 -12.302 1.00 84.69 107 HIS A CA 1
ATOM 824 C C . HIS A 1 107 ? 15.791 -6.329 -13.450 1.00 84.69 107 HIS A C 1
ATOM 826 O O . HIS A 1 107 ? 15.794 -7.554 -13.548 1.00 84.69 107 HIS A O 1
ATOM 832 N N . CYS A 1 108 ? 15.213 -5.548 -14.365 1.00 84.94 108 CYS A N 1
ATOM 833 C CA . CYS A 1 108 ? 14.367 -6.061 -15.449 1.00 84.94 108 CYS A CA 1
ATOM 834 C C . CYS A 1 108 ? 15.045 -7.035 -16.427 1.00 84.94 108 CYS A C 1
ATOM 836 O O . CYS A 1 108 ? 14.356 -7.672 -17.216 1.00 84.94 108 CYS A O 1
ATOM 838 N N . ARG A 1 109 ? 16.380 -7.151 -16.422 1.00 79.31 109 ARG A N 1
ATOM 839 C CA . ARG A 1 109 ? 17.093 -8.090 -17.302 1.00 79.31 109 ARG A CA 1
ATOM 840 C C . ARG A 1 109 ? 17.079 -9.527 -16.781 1.00 79.31 109 ARG A C 1
ATOM 842 O O . ARG A 1 109 ? 17.070 -10.451 -17.586 1.00 79.31 109 ARG A O 1
ATOM 849 N N . ASP A 1 110 ? 17.094 -9.690 -15.462 1.00 70.25 110 ASP A N 1
ATOM 850 C CA . ASP A 1 110 ? 17.430 -10.956 -14.803 1.00 70.25 110 ASP A CA 1
ATOM 851 C C . ASP A 1 110 ? 16.297 -11.423 -13.864 1.00 70.25 110 ASP A C 1
ATOM 853 O O . ASP A 1 110 ? 16.532 -12.198 -12.937 1.00 70.25 110 ASP A O 1
ATOM 857 N N . THR A 1 111 ? 15.071 -10.923 -14.068 1.00 70.94 111 THR A N 1
ATOM 858 C CA . THR A 1 111 ? 13.931 -11.220 -13.195 1.00 70.94 111 THR A CA 1
ATOM 859 C C . THR A 1 111 ? 13.067 -12.371 -13.706 1.00 70.94 111 THR A C 1
ATOM 861 O O . THR A 1 111 ? 12.673 -12.408 -14.868 1.00 70.94 111 THR A O 1
ATOM 864 N N . GLU A 1 112 ? 12.742 -13.295 -12.804 1.00 71.75 112 GLU A N 1
ATOM 865 C CA . GLU A 1 112 ? 11.846 -14.440 -13.038 1.00 71.75 112 GLU A CA 1
ATOM 866 C C . GLU A 1 112 ? 10.538 -14.305 -12.229 1.00 71.75 112 GLU A C 1
ATOM 868 O O . GLU A 1 112 ? 9.645 -15.152 -12.300 1.00 71.75 112 GLU A O 1
ATOM 873 N N . GLU A 1 113 ? 10.408 -13.244 -11.425 1.00 74.31 113 GLU A N 1
ATOM 874 C CA . GLU A 1 113 ? 9.242 -13.017 -10.576 1.00 74.31 113 GLU A CA 1
ATOM 875 C C . GLU A 1 113 ? 8.129 -12.310 -11.348 1.00 74.31 113 GLU A C 1
ATOM 877 O O . GLU A 1 113 ? 8.311 -11.214 -11.874 1.00 74.31 113 GLU A O 1
ATOM 882 N N . SER A 1 114 ? 6.932 -12.903 -11.349 1.00 75.25 114 SER A N 1
ATOM 883 C CA . SER A 1 114 ? 5.773 -12.386 -12.097 1.00 75.25 114 SER A CA 1
ATOM 884 C C . SER A 1 114 ? 5.432 -10.911 -11.823 1.00 75.25 114 SER A C 1
ATOM 886 O O . SER A 1 114 ? 5.092 -10.194 -12.759 1.00 75.25 114 SER A O 1
ATOM 888 N N . MET A 1 115 ? 5.579 -10.440 -10.579 1.00 77.75 115 MET A N 1
ATOM 889 C CA . MET A 1 115 ? 5.364 -9.032 -10.218 1.00 77.75 115 MET A CA 1
ATOM 890 C C . MET A 1 115 ? 6.397 -8.109 -10.876 1.00 77.75 115 MET A C 1
ATOM 892 O O . MET A 1 115 ? 6.044 -7.080 -11.448 1.00 77.75 115 MET A O 1
ATOM 896 N N . GLN A 1 116 ? 7.678 -8.475 -10.797 1.00 79.62 116 GLN A N 1
ATOM 897 C CA . GLN A 1 116 ? 8.757 -7.681 -11.376 1.00 79.62 116 GLN A CA 1
ATOM 898 C C . GLN A 1 116 ? 8.630 -7.625 -12.902 1.00 79.62 116 GLN A C 1
ATOM 900 O O . GLN A 1 116 ? 8.811 -6.557 -13.478 1.00 79.62 116 GLN A O 1
ATOM 905 N N . ILE A 1 117 ? 8.236 -8.734 -13.541 1.00 75.50 117 ILE A N 1
ATOM 906 C CA . ILE A 1 117 ? 7.934 -8.780 -14.978 1.00 75.50 117 ILE A CA 1
ATOM 907 C C . ILE A 1 117 ? 6.845 -7.758 -15.331 1.00 75.50 117 ILE A C 1
ATOM 909 O O . ILE A 1 117 ? 7.057 -6.950 -16.232 1.00 75.50 117 ILE A O 1
ATOM 913 N N . GLN A 1 118 ? 5.728 -7.721 -14.593 1.00 77.38 118 GLN A N 1
ATOM 914 C CA . GLN A 1 118 ? 4.663 -6.750 -14.869 1.00 77.38 118 GLN A CA 1
ATOM 915 C C . GLN A 1 118 ? 5.144 -5.303 -14.711 1.00 77.38 118 GLN A C 1
ATOM 917 O O . GLN A 1 118 ? 4.870 -4.476 -15.576 1.00 77.38 118 GLN A O 1
ATOM 922 N N . PHE A 1 119 ? 5.886 -4.983 -13.649 1.00 83.06 119 PHE A N 1
ATOM 923 C CA . PHE A 1 119 ? 6.423 -3.630 -13.482 1.00 83.06 119 PHE A CA 1
ATOM 924 C C . PHE A 1 119 ? 7.373 -3.244 -14.620 1.00 83.06 119 PHE A C 1
ATOM 926 O O . PHE A 1 119 ? 7.322 -2.117 -15.109 1.00 83.06 119 PHE A O 1
ATOM 933 N N . CYS A 1 120 ? 8.199 -4.178 -15.088 1.00 84.94 120 CYS A N 1
ATOM 934 C CA . CYS A 1 120 ? 9.089 -3.954 -16.222 1.00 84.94 120 CYS A CA 1
ATOM 935 C C . CYS A 1 120 ? 8.333 -3.762 -17.549 1.00 84.94 120 CYS A C 1
ATOM 937 O O . CYS A 1 120 ? 8.739 -2.917 -18.348 1.00 84.94 120 CYS A O 1
ATOM 939 N N . ASP A 1 121 ? 7.232 -4.489 -17.764 1.00 83.81 121 ASP A N 1
ATOM 940 C CA . ASP A 1 121 ? 6.383 -4.375 -18.958 1.00 83.81 121 ASP A CA 1
ATOM 941 C C . ASP A 1 121 ? 5.557 -3.077 -18.974 1.00 83.81 121 ASP A C 1
ATOM 943 O O . ASP A 1 121 ? 5.408 -2.440 -20.020 1.00 83.81 121 ASP A O 1
ATOM 947 N N . GLU A 1 122 ? 5.026 -2.665 -17.821 1.00 84.19 122 GLU A N 1
ATOM 948 C CA . GLU A 1 122 ? 4.256 -1.423 -17.674 1.00 84.19 122 GLU A CA 1
ATOM 949 C C . GLU A 1 122 ? 5.144 -0.174 -17.734 1.00 84.19 122 GLU A C 1
ATOM 951 O O . GLU A 1 122 ? 4.706 0.890 -18.185 1.00 84.19 122 GLU A O 1
ATOM 956 N N . GLY A 1 123 ? 6.401 -0.298 -17.305 1.00 84.75 123 GLY A N 1
ATOM 957 C CA . GLY A 1 123 ? 7.349 0.803 -17.225 1.00 84.75 123 GLY A CA 1
ATOM 958 C C . GLY A 1 123 ? 7.011 1.807 -16.118 1.00 84.75 123 GLY A C 1
ATOM 959 O O . GLY A 1 123 ? 6.202 1.561 -15.220 1.00 84.75 123 GLY A O 1
ATOM 960 N N . SER A 1 124 ? 7.667 2.970 -16.165 1.00 90.25 124 SER A N 1
ATOM 961 C CA . SER A 1 124 ? 7.539 3.991 -15.120 1.00 90.25 124 SER A CA 1
ATOM 962 C C . SER A 1 124 ? 6.113 4.533 -15.019 1.00 90.25 124 SER A C 1
ATOM 964 O O . SER A 1 124 ? 5.619 5.193 -15.937 1.00 90.25 124 SER A O 1
ATOM 966 N N . SER A 1 125 ? 5.454 4.273 -13.893 1.00 93.12 125 SER A N 1
ATOM 967 C CA . SER A 1 125 ? 4.020 4.508 -13.716 1.00 93.12 125 SER A CA 1
ATOM 968 C C . SER A 1 125 ? 3.629 4.603 -12.238 1.00 93.12 125 SER A C 1
ATOM 970 O O . SER A 1 125 ? 4.402 4.266 -11.339 1.00 93.12 125 SER A O 1
ATOM 972 N N . ILE A 1 126 ? 2.411 5.093 -11.981 1.00 93.81 126 ILE A N 1
ATOM 973 C CA . ILE A 1 126 ? 1.834 5.084 -10.634 1.00 93.81 126 ILE A CA 1
ATOM 974 C C . ILE A 1 126 ? 1.225 3.710 -10.375 1.00 93.81 126 ILE A C 1
ATOM 976 O O . ILE A 1 126 ? 0.271 3.312 -11.039 1.00 93.81 126 ILE A O 1
ATOM 980 N N . GLN A 1 127 ? 1.749 3.040 -9.361 1.00 92.75 127 GLN A N 1
ATOM 981 C CA . GLN A 1 127 ? 1.302 1.747 -8.871 1.00 92.75 127 GLN A CA 1
ATOM 982 C C . GLN A 1 127 ? 0.547 1.920 -7.552 1.00 92.75 127 GLN A C 1
ATOM 984 O O . GLN A 1 127 ? 0.852 2.812 -6.753 1.00 92.75 127 GLN A O 1
ATOM 989 N N . LYS A 1 128 ? -0.443 1.059 -7.313 1.00 94.62 128 LYS A N 1
ATOM 990 C CA . LYS A 1 128 ? -1.232 1.071 -6.078 1.00 94.62 128 LYS A CA 1
ATOM 991 C C . LYS A 1 128 ? -0.738 -0.004 -5.130 1.00 94.62 128 LYS A C 1
ATOM 993 O O . LYS A 1 128 ? -0.881 -1.192 -5.415 1.00 94.62 128 LYS A O 1
ATOM 998 N N . LEU A 1 129 ? -0.211 0.425 -3.992 1.00 96.81 129 LEU A N 1
ATOM 999 C CA . LEU A 1 129 ? 0.107 -0.447 -2.874 1.00 96.81 129 LEU A CA 1
ATOM 1000 C C . LEU A 1 129 ? -1.077 -0.460 -1.911 1.00 96.81 129 LEU A C 1
ATOM 1002 O O . LEU A 1 129 ? -1.540 0.602 -1.504 1.00 96.81 129 LEU A O 1
ATOM 1006 N N . LYS A 1 130 ? -1.563 -1.645 -1.554 1.00 97.88 130 LYS A N 1
ATOM 1007 C CA . LYS A 1 130 ? -2.726 -1.848 -0.695 1.00 97.88 130 LYS A CA 1
ATOM 1008 C C . LYS A 1 130 ? -2.370 -2.718 0.504 1.00 97.88 130 LYS A C 1
ATOM 1010 O O . LYS A 1 130 ? -1.827 -3.808 0.329 1.00 97.88 130 LYS A O 1
ATOM 1015 N N . ALA A 1 131 ? -2.746 -2.260 1.692 1.00 98.00 131 ALA A N 1
ATOM 1016 C CA . ALA A 1 131 ? -2.792 -3.067 2.906 1.00 98.00 131 ALA A CA 1
ATOM 1017 C C . ALA A 1 131 ? -4.248 -3.365 3.270 1.00 98.00 131 ALA A C 1
ATOM 1019 O O . ALA A 1 131 ? -5.093 -2.468 3.222 1.00 98.00 131 ALA A O 1
ATOM 1020 N N . VAL A 1 132 ? -4.529 -4.604 3.664 1.00 97.69 132 VAL A N 1
ATOM 1021 C CA . VAL A 1 132 ? -5.814 -5.010 4.244 1.00 97.69 132 VAL A CA 1
ATOM 1022 C C . VAL A 1 132 ? -5.559 -5.505 5.659 1.00 97.69 132 VAL A C 1
ATOM 1024 O O . VAL A 1 132 ? -4.914 -6.535 5.846 1.00 97.69 132 VAL A O 1
ATOM 1027 N N . VAL A 1 133 ? -6.052 -4.755 6.642 1.00 97.19 133 VAL A N 1
ATOM 1028 C CA . VAL A 1 133 ? -5.980 -5.089 8.070 1.00 97.19 133 VAL A CA 1
ATOM 1029 C C . VAL A 1 133 ? -7.300 -5.736 8.463 1.00 97.19 133 VAL A C 1
ATOM 1031 O O . VAL A 1 133 ? -8.326 -5.063 8.441 1.00 97.19 133 VAL A O 1
ATOM 1034 N N . SER A 1 134 ? -7.282 -7.025 8.782 1.00 95.75 134 SER A N 1
ATOM 1035 C CA . SER A 1 134 ? -8.467 -7.806 9.146 1.00 95.75 134 SER A CA 1
ATOM 1036 C C . SER A 1 134 ? -8.433 -8.144 10.629 1.00 95.75 134 SER A C 1
ATOM 1038 O O . SER A 1 134 ? -7.419 -8.629 11.124 1.00 95.75 134 SER A O 1
ATOM 1040 N N . GLU A 1 135 ? -9.535 -7.898 11.318 1.00 93.00 135 GLU A N 1
ATOM 1041 C CA . GLU A 1 135 ? -9.754 -8.201 12.732 1.00 93.00 135 GLU A CA 1
ATOM 1042 C C . GLU A 1 135 ? -11.169 -8.758 12.921 1.00 93.00 135 GLU A C 1
ATOM 1044 O O . GLU A 1 135 ? -11.931 -8.864 11.956 1.00 93.00 135 GLU A O 1
ATOM 1049 N N . ASP A 1 136 ? -11.533 -9.120 14.150 1.00 88.31 136 ASP A N 1
ATOM 1050 C CA . ASP A 1 136 ? -12.862 -9.669 14.407 1.00 88.31 136 ASP A CA 1
ATOM 1051 C C . ASP A 1 136 ? -13.963 -8.660 14.031 1.00 88.31 136 ASP A C 1
ATOM 1053 O O . ASP A 1 136 ? -13.969 -7.512 14.473 1.00 88.31 136 ASP A O 1
ATOM 1057 N N . GLY A 1 137 ? -14.866 -9.067 13.137 1.00 90.88 137 GLY A N 1
ATOM 1058 C CA . GLY A 1 137 ? -15.982 -8.250 12.651 1.00 90.88 137 GLY A CA 1
ATOM 1059 C C . GLY A 1 137 ? -15.651 -7.130 11.649 1.00 90.88 137 GLY A C 1
ATOM 1060 O O . GLY A 1 137 ? -16.584 -6.608 11.025 1.00 90.88 137 GLY A O 1
ATOM 1061 N N . TYR A 1 138 ? -14.377 -6.775 11.429 1.00 94.44 138 TYR A N 1
ATOM 1062 C CA . TYR A 1 138 ? -13.984 -5.651 10.564 1.00 94.44 138 TYR A CA 1
ATOM 1063 C C . TYR A 1 138 ? -12.781 -5.962 9.666 1.00 94.44 138 TYR A C 1
ATOM 1065 O O . TYR A 1 138 ? -11.828 -6.627 10.059 1.00 94.44 138 TYR A O 1
ATOM 1073 N N . TYR A 1 139 ? -12.757 -5.373 8.469 1.00 96.50 139 TYR A N 1
ATOM 1074 C CA . TYR A 1 139 ? -11.526 -5.263 7.685 1.00 96.50 139 TYR A CA 1
ATOM 1075 C C . TYR A 1 139 ? -11.349 -3.850 7.132 1.00 96.50 139 TYR A C 1
ATOM 1077 O O . TYR A 1 139 ? -12.288 -3.212 6.657 1.00 96.50 139 TYR A O 1
ATOM 1085 N N . THR A 1 140 ? -10.129 -3.330 7.216 1.00 97.38 140 THR A N 1
ATOM 1086 C CA . THR A 1 140 ? -9.769 -1.979 6.777 1.00 97.38 140 THR A CA 1
ATOM 1087 C C . THR A 1 140 ? -8.816 -2.057 5.596 1.00 97.38 140 THR A C 1
ATOM 1089 O O . THR A 1 140 ? -7.713 -2.586 5.719 1.00 97.38 140 THR A O 1
ATOM 1092 N N . GLU A 1 141 ? -9.220 -1.496 4.459 1.00 98.00 141 GLU A N 1
ATOM 1093 C CA . GLU A 1 141 ? -8.365 -1.328 3.286 1.00 98.00 141 GLU A CA 1
ATOM 1094 C C . GLU A 1 141 ? -7.716 0.059 3.295 1.00 98.00 141 GLU A C 1
ATOM 1096 O O . GLU A 1 141 ? -8.388 1.071 3.513 1.00 98.00 141 GLU A O 1
ATOM 1101 N N . ILE A 1 142 ? -6.413 0.113 3.029 1.00 97.81 142 ILE A N 1
ATOM 1102 C CA . ILE A 1 142 ? -5.632 1.349 2.916 1.00 97.81 142 ILE A CA 1
ATOM 1103 C C . ILE A 1 142 ? -4.793 1.272 1.647 1.00 97.81 142 ILE A C 1
ATOM 1105 O O . ILE A 1 142 ? -4.131 0.261 1.417 1.00 97.81 142 ILE A O 1
ATOM 1109 N N . GLU A 1 143 ? -4.788 2.340 0.848 1.00 97.69 143 GLU A N 1
ATOM 1110 C CA . GLU A 1 143 ? -3.963 2.427 -0.359 1.00 97.69 143 GLU A CA 1
ATOM 1111 C C . GLU A 1 143 ? -2.958 3.582 -0.304 1.00 97.69 143 GLU A C 1
ATOM 1113 O O . GLU A 1 143 ? -3.248 4.665 0.216 1.00 97.69 143 GLU A O 1
ATOM 1118 N N . TRP A 1 144 ? -1.813 3.370 -0.952 1.00 97.81 144 TRP A N 1
ATOM 1119 C CA . TRP A 1 144 ? -0.801 4.374 -1.268 1.00 97.81 144 TRP A CA 1
ATOM 1120 C C . TRP A 1 144 ? -0.515 4.378 -2.768 1.00 97.81 144 TRP A C 1
ATOM 1122 O O . TRP A 1 144 ? -0.361 3.326 -3.393 1.00 97.81 144 TRP A O 1
ATOM 1132 N N . ASN A 1 145 ? -0.407 5.575 -3.339 1.00 96.94 145 ASN A N 1
ATOM 1133 C CA . ASN A 1 145 ? 0.054 5.770 -4.708 1.00 96.94 145 ASN A CA 1
ATOM 1134 C C . ASN A 1 145 ? 1.581 5.867 -4.725 1.00 96.94 145 ASN A C 1
ATOM 1136 O O . ASN A 1 145 ? 2.152 6.807 -4.165 1.00 96.94 145 ASN A O 1
ATOM 1140 N N . ILE A 1 146 ? 2.232 4.925 -5.399 1.00 96.12 146 ILE A N 1
ATOM 1141 C CA . ILE A 1 146 ? 3.687 4.859 -5.529 1.00 96.12 146 ILE A CA 1
ATOM 1142 C C . ILE A 1 146 ? 4.054 5.168 -6.978 1.00 96.12 146 ILE A C 1
ATOM 1144 O O . ILE A 1 146 ? 3.656 4.449 -7.888 1.00 96.12 146 ILE A O 1
ATOM 1148 N N . MET A 1 147 ? 4.794 6.245 -7.213 1.00 95.56 147 MET A N 1
ATOM 1149 C CA . MET A 1 147 ? 5.390 6.539 -8.512 1.00 95.56 147 MET A CA 1
ATOM 1150 C C . MET A 1 147 ? 6.657 5.697 -8.672 1.00 95.56 147 MET A C 1
ATOM 1152 O O . MET A 1 147 ? 7.720 6.062 -8.165 1.00 95.56 147 MET A O 1
ATOM 1156 N N . VAL A 1 148 ? 6.535 4.577 -9.379 1.00 94.50 148 VAL A N 1
ATOM 1157 C CA . VAL A 1 148 ? 7.638 3.648 -9.633 1.00 94.50 148 VAL A CA 1
ATOM 1158 C C . VAL A 1 148 ? 8.391 4.103 -10.877 1.00 94.50 148 VAL A C 1
ATOM 1160 O O . VAL A 1 148 ? 7.797 4.300 -11.937 1.00 94.50 148 VAL A O 1
ATOM 1163 N N . THR A 1 149 ? 9.704 4.279 -10.754 1.00 92.94 149 THR A N 1
ATOM 1164 C CA . THR A 1 149 ? 10.591 4.577 -11.882 1.00 92.94 149 THR A CA 1
ATOM 1165 C C . THR A 1 149 ? 11.361 3.321 -12.248 1.00 92.94 149 THR A C 1
ATOM 1167 O O . THR A 1 149 ? 12.197 2.868 -11.474 1.00 92.94 149 THR A O 1
ATOM 1170 N N . ILE A 1 150 ? 11.076 2.782 -13.432 1.00 88.56 150 ILE A N 1
ATOM 1171 C CA . ILE A 1 150 ? 11.714 1.580 -13.965 1.00 88.56 150 ILE A CA 1
ATOM 1172 C C . ILE A 1 150 ? 12.906 1.984 -14.829 1.00 88.56 150 ILE A C 1
ATOM 1174 O O . ILE A 1 150 ? 12.796 2.862 -15.691 1.00 88.56 150 ILE A O 1
ATOM 1178 N N . TRP A 1 151 ? 14.035 1.302 -14.646 1.00 83.38 151 TRP A N 1
ATOM 1179 C CA . TRP A 1 151 ? 15.190 1.416 -15.530 1.00 83.38 151 TRP A CA 1
ATOM 1180 C C . TRP A 1 151 ? 15.514 0.068 -16.168 1.00 83.38 151 TRP A C 1
ATOM 1182 O O . TRP A 1 151 ? 15.655 -0.949 -15.489 1.00 83.38 151 TRP A O 1
ATOM 1192 N N . VAL A 1 152 ? 15.659 0.078 -17.492 1.00 77.25 152 VAL A N 1
ATOM 1193 C CA . VAL A 1 152 ? 16.069 -1.084 -18.281 1.00 77.25 152 VAL A CA 1
ATOM 1194 C C . VAL A 1 152 ? 17.397 -0.752 -18.941 1.00 77.25 152 VAL A C 1
ATOM 1196 O O . VAL A 1 152 ? 17.505 0.245 -19.660 1.00 77.25 152 VAL A O 1
ATOM 1199 N N . GLU A 1 153 ? 18.411 -1.584 -18.704 1.00 72.44 153 GLU A N 1
ATOM 1200 C CA . GLU A 1 153 ? 19.714 -1.410 -19.339 1.00 72.44 153 GLU A CA 1
ATOM 1201 C C . GLU A 1 153 ? 19.559 -1.502 -20.868 1.00 72.44 153 GLU A C 1
ATOM 1203 O O . GLU A 1 153 ? 19.011 -2.492 -21.369 1.00 72.44 153 GLU A O 1
ATOM 1208 N N . PRO A 1 154 ? 20.019 -0.499 -21.641 1.00 66.25 154 PRO A N 1
ATOM 1209 C CA . PRO A 1 154 ? 19.950 -0.572 -23.090 1.00 66.25 154 PRO A CA 1
ATOM 1210 C C . PRO A 1 154 ? 20.793 -1.754 -23.570 1.00 66.25 154 PRO A C 1
ATOM 1212 O O . PRO A 1 154 ? 21.972 -1.864 -23.231 1.00 66.25 154 PRO A O 1
ATOM 1215 N N . GLN A 1 155 ? 20.198 -2.637 -24.380 1.00 62.28 155 GLN A N 1
ATOM 1216 C CA . GLN A 1 155 ? 20.945 -3.733 -24.992 1.00 62.28 155 GLN A CA 1
ATOM 1217 C C . GLN A 1 155 ? 22.159 -3.162 -25.726 1.00 62.28 155 GLN A C 1
ATOM 1219 O O . GLN A 1 155 ? 22.038 -2.174 -26.460 1.00 62.28 155 GLN A O 1
ATOM 1224 N N . SER A 1 156 ? 23.331 -3.774 -25.533 1.00 61.00 156 SER A N 1
ATOM 1225 C CA . SER A 1 156 ? 24.523 -3.406 -26.286 1.00 61.00 156 SER A CA 1
ATOM 1226 C C . SER A 1 156 ? 24.220 -3.607 -27.768 1.00 61.00 156 SER A C 1
ATOM 1228 O O . SER A 1 156 ? 24.141 -4.720 -28.287 1.00 61.00 156 SER A O 1
ATOM 1230 N N . MET A 1 157 ? 23.967 -2.498 -28.459 1.00 52.47 157 MET A N 1
ATOM 1231 C CA . MET A 1 157 ? 23.715 -2.515 -29.886 1.00 52.47 157 MET A CA 1
ATOM 1232 C C . MET A 1 157 ? 25.015 -2.973 -30.546 1.00 52.47 157 MET A C 1
ATOM 1234 O O . MET A 1 157 ? 25.962 -2.196 -30.686 1.00 52.47 157 MET A O 1
ATOM 1238 N N . ASN A 1 158 ? 25.088 -4.245 -30.936 1.00 58.94 158 ASN A N 1
ATOM 1239 C CA . ASN A 1 158 ? 26.148 -4.724 -31.810 1.00 58.94 158 ASN A CA 1
ATOM 1240 C C . ASN A 1 158 ? 26.024 -3.926 -33.112 1.00 58.94 158 ASN A C 1
ATOM 1242 O O . ASN A 1 158 ? 25.195 -4.241 -33.949 1.00 58.94 158 ASN A O 1
ATOM 1246 N N . TRP A 1 159 ? 26.814 -2.866 -33.278 1.00 61.28 159 TRP A N 1
ATOM 1247 C CA . TRP A 1 159 ? 26.752 -1.927 -34.410 1.00 61.28 159 TRP A CA 1
ATOM 1248 C C . TRP A 1 159 ? 26.765 -2.596 -35.798 1.00 61.28 159 TRP A C 1
ATOM 1250 O O . TRP A 1 159 ? 26.324 -2.008 -36.778 1.00 61.28 159 TRP A O 1
ATOM 1260 N N . LEU A 1 160 ? 27.252 -3.837 -35.889 1.00 60.44 160 LEU A N 1
ATOM 1261 C CA . LEU A 1 160 ? 27.179 -4.648 -37.099 1.00 60.44 160 LEU A CA 1
ATOM 1262 C C . LEU A 1 160 ? 25.741 -5.072 -37.444 1.00 60.44 160 LEU A C 1
ATOM 1264 O O . LEU A 1 160 ? 25.394 -5.099 -38.620 1.00 60.44 160 LEU A O 1
ATOM 1268 N N . SER A 1 161 ? 24.878 -5.371 -36.468 1.00 59.03 161 SER A N 1
ATOM 1269 C CA . SER A 1 161 ? 23.508 -5.836 -36.728 1.00 59.03 161 SER A CA 1
ATOM 1270 C C . SER A 1 161 ? 22.598 -4.731 -37.279 1.00 59.03 161 SER A C 1
ATOM 1272 O O . SER A 1 161 ? 21.771 -5.015 -38.144 1.00 59.03 161 SER A O 1
ATOM 1274 N N . SER A 1 162 ? 22.796 -3.466 -36.889 1.00 57.84 162 SER A N 1
ATOM 1275 C CA . SER A 1 162 ? 22.050 -2.317 -37.437 1.00 57.84 162 SER A CA 1
ATOM 1276 C C . SER A 1 162 ? 22.410 -1.991 -38.896 1.00 57.84 162 SER A C 1
ATOM 1278 O O . SER A 1 162 ? 21.602 -1.418 -39.633 1.00 57.84 162 SER A O 1
ATOM 1280 N N . ILE A 1 163 ? 23.593 -2.408 -39.361 1.00 58.41 163 ILE A N 1
ATOM 1281 C CA . ILE A 1 163 ? 23.988 -2.318 -40.775 1.00 58.41 163 ILE A CA 1
ATOM 1282 C C . ILE A 1 163 ? 23.240 -3.367 -41.612 1.00 58.41 163 ILE A C 1
ATOM 1284 O O . ILE A 1 163 ? 22.827 -3.064 -42.728 1.00 58.41 163 ILE A O 1
ATOM 1288 N N . PHE A 1 164 ? 23.000 -4.572 -41.085 1.00 57.59 164 PHE A N 1
ATOM 1289 C CA . PHE A 1 164 ? 22.278 -5.620 -41.821 1.00 57.59 164 PHE A CA 1
ATOM 1290 C C . PHE A 1 164 ? 20.762 -5.395 -41.890 1.00 57.59 164 PHE A C 1
ATOM 1292 O O . PHE A 1 164 ? 20.128 -5.861 -42.834 1.00 57.59 164 PHE A O 1
ATOM 1299 N N . SER A 1 165 ? 20.173 -4.693 -40.917 1.00 57.34 165 SER A N 1
ATOM 1300 C CA . SER A 1 165 ? 18.718 -4.498 -40.829 1.00 57.34 165 SER A CA 1
ATOM 1301 C C . SER A 1 165 ? 18.216 -3.150 -41.358 1.00 57.34 165 SER A C 1
ATOM 1303 O O . SER A 1 165 ? 17.007 -2.969 -41.501 1.00 57.34 165 SER A O 1
ATOM 1305 N N . SER A 1 166 ? 19.105 -2.201 -41.674 1.00 61.06 166 SER A N 1
ATOM 1306 C CA . SER A 1 166 ? 18.699 -0.891 -42.193 1.00 61.06 166 SER A CA 1
ATOM 1307 C C . SER A 1 166 ? 18.592 -0.874 -43.729 1.00 61.06 166 SER A C 1
ATOM 1309 O O . SER A 1 166 ? 19.464 -1.414 -44.419 1.00 61.06 166 SER A O 1
ATOM 1311 N N . PRO A 1 167 ? 17.579 -0.194 -44.308 1.00 59.22 167 PRO A N 1
ATOM 1312 C CA . PRO A 1 167 ? 17.434 -0.049 -45.761 1.00 59.22 167 PRO A CA 1
ATOM 1313 C C . PRO A 1 167 ? 18.685 0.534 -46.437 1.00 59.22 167 PRO A C 1
ATOM 1315 O O . PRO A 1 167 ? 19.063 0.120 -47.530 1.00 59.22 167 PRO A O 1
ATOM 1318 N N . THR A 1 168 ? 19.366 1.461 -45.758 1.00 67.81 168 THR A N 1
ATOM 1319 C CA . THR A 1 168 ? 20.602 2.094 -46.235 1.00 67.81 168 THR A CA 1
ATOM 1320 C C . THR A 1 168 ? 21.788 1.124 -46.241 1.00 67.81 168 THR A C 1
ATOM 1322 O O . THR A 1 168 ? 22.596 1.151 -47.170 1.00 67.81 168 THR A O 1
ATOM 1325 N N . GLY A 1 169 ? 21.887 0.235 -45.247 1.00 63.78 169 GLY A N 1
ATOM 1326 C CA . GLY A 1 169 ? 22.952 -0.766 -45.170 1.00 63.78 169 GLY A CA 1
ATOM 1327 C C . GLY A 1 169 ? 22.836 -1.847 -46.247 1.00 63.78 169 GLY A C 1
ATOM 1328 O O . GLY A 1 169 ? 23.837 -2.208 -46.867 1.00 63.78 169 GLY A O 1
ATOM 1329 N N . ILE A 1 170 ? 21.609 -2.273 -46.571 1.00 70.94 170 ILE A N 1
ATOM 1330 C CA . ILE A 1 170 ? 21.341 -3.212 -47.674 1.00 70.94 170 ILE A CA 1
ATOM 1331 C C . ILE A 1 170 ? 21.811 -2.629 -49.017 1.00 70.94 170 ILE A C 1
ATOM 1333 O O . ILE A 1 170 ? 22.479 -3.318 -49.789 1.00 70.94 170 ILE A O 1
ATOM 1337 N N . ILE A 1 171 ? 21.537 -1.346 -49.282 1.00 73.38 171 ILE A N 1
ATOM 1338 C CA . ILE A 1 171 ? 21.998 -0.660 -50.504 1.00 73.38 171 ILE A CA 1
ATOM 1339 C C . ILE A 1 171 ? 23.536 -0.643 -50.578 1.00 73.38 171 ILE A C 1
ATOM 1341 O O . ILE A 1 171 ? 24.114 -0.893 -51.641 1.00 73.38 171 ILE A O 1
ATOM 1345 N N . GLY A 1 172 ? 24.210 -0.402 -49.450 1.00 75.19 172 GLY A N 1
ATOM 1346 C CA . GLY A 1 172 ? 25.673 -0.439 -49.359 1.00 75.19 172 GLY A CA 1
ATOM 1347 C C . GLY A 1 172 ? 26.270 -1.814 -49.683 1.00 75.19 172 GLY A C 1
ATOM 1348 O O . GLY A 1 172 ? 27.227 -1.917 -50.448 1.00 75.19 172 GLY A O 1
ATOM 1349 N N . ILE A 1 173 ? 25.675 -2.892 -49.168 1.00 78.75 173 ILE A N 1
ATOM 1350 C CA . ILE A 1 173 ? 26.148 -4.262 -49.430 1.00 78.75 173 ILE A CA 1
ATOM 1351 C C . ILE A 1 173 ? 25.964 -4.630 -50.907 1.00 78.75 173 ILE A C 1
ATOM 1353 O O . ILE A 1 173 ? 26.881 -5.158 -51.537 1.00 78.75 173 ILE A O 1
ATOM 1357 N N . VAL A 1 174 ? 24.803 -4.319 -51.489 1.00 78.88 174 VAL A N 1
ATOM 1358 C CA . VAL A 1 174 ? 24.513 -4.634 -52.897 1.00 78.88 174 VAL A CA 1
ATOM 1359 C C . VAL A 1 174 ? 25.460 -3.883 -53.836 1.00 78.88 174 VAL A C 1
ATOM 1361 O O . VAL A 1 174 ? 26.012 -4.478 -54.761 1.00 78.88 174 VAL A O 1
ATOM 1364 N N . THR A 1 175 ? 25.712 -2.599 -53.577 1.00 77.56 175 THR A N 1
ATOM 1365 C CA . THR A 1 175 ? 26.659 -1.804 -54.378 1.00 77.56 175 THR A CA 1
ATOM 1366 C C . THR A 1 175 ? 28.092 -2.325 -54.268 1.00 77.56 175 THR A C 1
ATOM 1368 O O . THR A 1 175 ? 28.776 -2.425 -55.288 1.00 77.56 175 THR A O 1
ATOM 1371 N N . PHE A 1 176 ? 28.531 -2.746 -53.079 1.00 81.06 176 PHE A N 1
ATOM 1372 C CA . PHE A 1 176 ? 29.844 -3.365 -52.886 1.00 81.06 176 PHE A CA 1
ATOM 1373 C C . PHE A 1 176 ? 29.991 -4.693 -53.648 1.00 81.06 176 PHE A C 1
ATOM 1375 O O . PHE A 1 176 ? 31.004 -4.913 -54.314 1.00 81.06 176 PHE A O 1
ATOM 1382 N N . LEU A 1 177 ? 28.969 -5.556 -53.628 1.00 82.94 177 LEU A N 1
ATOM 1383 C CA . LEU A 1 177 ? 28.984 -6.828 -54.364 1.00 82.94 177 LEU A CA 1
ATOM 1384 C C . LEU A 1 177 ? 29.012 -6.622 -55.886 1.00 82.94 177 LEU A C 1
ATOM 1386 O O . LEU A 1 177 ? 29.750 -7.314 -56.595 1.00 82.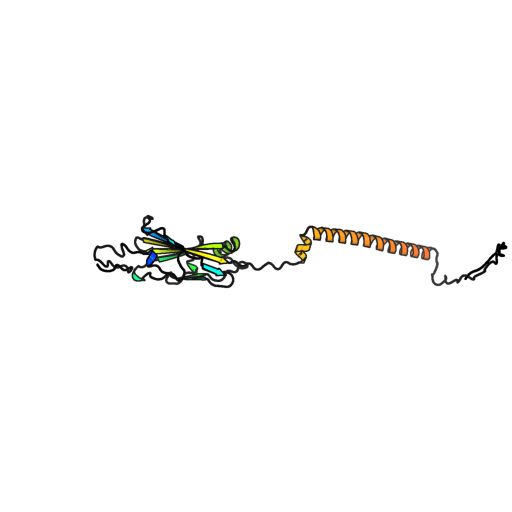94 177 LEU A O 1
ATOM 1390 N N . ILE A 1 178 ? 28.265 -5.641 -56.397 1.00 79.94 178 ILE A N 1
ATOM 1391 C CA . ILE A 1 178 ? 28.301 -5.269 -57.820 1.00 79.94 178 ILE A CA 1
ATOM 1392 C C . ILE A 1 178 ? 29.687 -4.719 -58.191 1.00 79.94 178 ILE A C 1
ATOM 1394 O O . ILE A 1 178 ? 30.243 -5.105 -59.222 1.00 79.94 178 ILE A O 1
ATOM 1398 N N . ALA A 1 179 ? 30.286 -3.881 -57.339 1.00 77.38 179 ALA A N 1
ATOM 1399 C CA . ALA A 1 179 ? 31.624 -3.333 -57.560 1.00 77.38 179 ALA A CA 1
ATOM 1400 C C . ALA A 1 179 ? 32.714 -4.419 -57.566 1.00 77.38 179 ALA A C 1
ATOM 1402 O O . ALA A 1 179 ? 33.580 -4.397 -58.440 1.00 77.38 179 ALA A O 1
ATOM 1403 N N . LEU A 1 180 ? 32.657 -5.400 -56.657 1.00 78.50 180 LEU A N 1
ATOM 1404 C CA . LEU A 1 180 ? 33.586 -6.538 -56.650 1.00 78.50 180 LEU A CA 1
ATOM 1405 C C . LEU A 1 180 ? 33.455 -7.395 -57.913 1.00 78.50 180 LEU A C 1
ATOM 1407 O O . LEU A 1 180 ? 34.462 -7.799 -58.495 1.00 78.50 180 LEU A O 1
ATOM 1411 N N . SER A 1 181 ? 32.226 -7.623 -58.372 1.00 74.75 181 SER A N 1
ATOM 1412 C CA . SER A 1 181 ? 31.951 -8.396 -59.587 1.00 74.75 181 SER A CA 1
ATOM 1413 C C . SER A 1 181 ? 32.499 -7.692 -60.838 1.00 74.75 181 SER A C 1
ATOM 1415 O O . SER A 1 181 ? 33.186 -8.305 -61.657 1.00 74.75 181 SER A O 1
ATOM 1417 N N . ALA A 1 182 ? 32.261 -6.381 -60.962 1.00 70.00 182 ALA A N 1
ATOM 1418 C CA . ALA A 1 182 ? 32.766 -5.573 -62.072 1.00 70.00 182 ALA A CA 1
ATOM 1419 C C . ALA A 1 182 ? 34.296 -5.395 -62.026 1.00 70.00 182 ALA A C 1
ATOM 1421 O O . ALA A 1 182 ? 34.969 -5.491 -63.055 1.00 70.00 182 ALA A O 1
ATOM 1422 N N . GLY A 1 183 ? 34.864 -5.188 -60.834 1.00 66.75 183 GLY A N 1
ATOM 1423 C CA . GLY A 1 183 ? 36.309 -5.089 -60.625 1.00 66.75 183 GLY A CA 1
ATOM 1424 C C . GLY A 1 183 ? 37.041 -6.387 -60.973 1.00 66.75 183 GLY A C 1
ATOM 1425 O O . GLY A 1 183 ? 38.046 -6.354 -61.685 1.00 66.75 183 GLY A O 1
ATOM 1426 N N . GLY A 1 184 ? 36.499 -7.536 -60.556 1.00 68.44 184 GLY A N 1
ATOM 1427 C CA . GLY A 1 184 ? 37.036 -8.855 -60.902 1.00 68.44 184 GLY A CA 1
ATOM 1428 C C . GLY A 1 184 ? 37.037 -9.117 -62.410 1.00 68.44 184 GLY A C 1
ATOM 1429 O O . GLY A 1 184 ? 38.030 -9.604 -62.951 1.00 68.44 184 GLY A O 1
ATOM 1430 N N . PHE A 1 185 ? 35.976 -8.714 -63.114 1.00 67.12 185 PHE A N 1
ATOM 1431 C CA . PHE A 1 185 ? 35.893 -8.843 -64.570 1.00 67.12 185 PHE A CA 1
ATOM 1432 C C . PHE A 1 185 ? 36.956 -8.005 -65.302 1.00 67.12 185 PHE A C 1
ATOM 1434 O O . PHE A 1 185 ? 37.620 -8.500 -66.214 1.00 67.12 185 PHE A O 1
ATOM 1441 N N . LEU A 1 186 ? 37.184 -6.755 -64.879 1.00 62.09 186 LEU A N 1
ATOM 1442 C CA . LEU A 1 186 ? 38.186 -5.881 -65.503 1.00 62.09 186 LEU A CA 1
ATOM 1443 C C . LEU A 1 186 ? 39.624 -6.367 -65.278 1.00 62.09 186 LEU A C 1
ATOM 1445 O O . LEU A 1 186 ? 40.442 -6.312 -66.202 1.00 62.09 186 LEU A O 1
ATOM 1449 N N . ILE A 1 187 ? 39.932 -6.874 -64.081 1.00 63.44 187 ILE A N 1
ATOM 1450 C CA . ILE A 1 187 ? 41.241 -7.477 -63.784 1.00 63.44 187 ILE A CA 1
ATOM 1451 C C . ILE A 1 187 ? 41.421 -8.771 -64.597 1.00 63.44 187 ILE A C 1
ATOM 1453 O O . ILE A 1 187 ? 42.477 -8.972 -65.202 1.00 63.44 187 ILE A O 1
ATOM 1457 N N . GLY A 1 188 ? 40.374 -9.596 -64.709 1.00 61.84 188 GLY A N 1
ATOM 1458 C CA . GLY A 1 188 ? 40.373 -10.816 -65.522 1.00 61.84 188 GLY A CA 1
ATOM 1459 C C . GLY A 1 188 ? 40.628 -10.565 -67.013 1.00 61.84 188 GLY A C 1
ATOM 1460 O O . GLY A 1 188 ? 41.438 -11.266 -67.621 1.00 61.84 188 GLY A O 1
ATOM 1461 N N . ILE A 1 189 ? 40.026 -9.523 -67.604 1.00 64.56 189 ILE A N 1
ATOM 1462 C CA . ILE A 1 189 ? 40.286 -9.147 -69.008 1.00 64.56 189 ILE A CA 1
ATOM 1463 C C . ILE A 1 189 ? 41.747 -8.736 -69.215 1.00 64.56 189 ILE A C 1
ATOM 1465 O O . ILE A 1 189 ? 42.351 -9.113 -70.222 1.00 64.56 189 ILE A O 1
ATOM 1469 N N . ARG A 1 190 ? 42.335 -7.962 -68.291 1.00 62.19 190 ARG A N 1
ATOM 1470 C CA . ARG A 1 190 ? 43.740 -7.542 -68.425 1.00 62.19 190 ARG A CA 1
ATOM 1471 C C . ARG A 1 190 ? 44.704 -8.721 -68.335 1.00 62.19 190 ARG A C 1
ATOM 1473 O O . ARG A 1 190 ? 45.638 -8.779 -69.130 1.00 62.19 190 ARG A O 1
ATOM 1480 N N . ILE A 1 191 ? 44.449 -9.663 -67.428 1.00 68.50 191 ILE A N 1
ATOM 1481 C CA . ILE A 1 191 ? 45.244 -10.891 -67.299 1.00 68.50 191 ILE A CA 1
ATOM 1482 C C . ILE A 1 191 ? 45.109 -11.764 -68.552 1.00 68.50 191 ILE A C 1
ATOM 1484 O O . ILE A 1 191 ? 46.117 -12.236 -69.071 1.00 68.50 191 ILE A O 1
ATOM 1488 N N . SER A 1 192 ? 43.894 -11.923 -69.085 1.00 64.75 192 SER A N 1
ATOM 1489 C CA . SER A 1 192 ? 43.655 -12.705 -70.305 1.00 64.75 192 SER A CA 1
ATOM 1490 C C . SER A 1 192 ? 44.407 -12.139 -71.516 1.00 64.75 192 SER A C 1
ATOM 1492 O O . SER A 1 192 ? 45.122 -12.867 -72.199 1.00 64.75 192 SER A O 1
ATOM 1494 N N . ARG A 1 193 ? 44.350 -10.817 -71.733 1.00 60.94 193 ARG A N 1
ATOM 1495 C CA . ARG A 1 193 ? 45.078 -10.168 -72.839 1.00 60.94 193 ARG A CA 1
ATOM 1496 C C . ARG A 1 193 ? 46.595 -10.256 -72.687 1.00 60.94 193 ARG A C 1
ATOM 1498 O O . ARG A 1 193 ? 47.293 -10.421 -73.680 1.00 60.94 193 ARG A O 1
ATOM 1505 N N . ALA A 1 194 ? 47.109 -10.137 -71.462 1.00 65.88 194 ALA A N 1
ATOM 1506 C CA . ALA A 1 194 ? 48.536 -10.315 -71.203 1.00 65.88 194 ALA A CA 1
ATOM 1507 C C . ALA A 1 194 ? 48.983 -11.750 -71.524 1.00 65.88 194 ALA A C 1
ATOM 1509 O O . ALA A 1 194 ? 50.040 -11.940 -72.120 1.00 65.88 194 ALA A O 1
ATOM 1510 N N . LYS A 1 195 ? 48.143 -12.741 -71.200 1.00 70.19 195 LYS A N 1
ATOM 1511 C CA . LYS A 1 195 ? 48.385 -14.142 -71.539 1.00 70.19 195 LYS A CA 1
ATOM 1512 C C . LYS A 1 195 ? 48.339 -14.397 -73.049 1.00 70.19 195 LYS A C 1
ATOM 1514 O O . LYS A 1 195 ? 49.254 -15.025 -73.558 1.00 70.19 195 LYS A O 1
ATOM 1519 N N . GLU A 1 196 ? 47.351 -13.873 -73.775 1.00 68.94 196 GLU A N 1
ATOM 1520 C CA . GLU A 1 196 ? 47.300 -14.008 -75.244 1.00 68.94 196 GLU A CA 1
ATOM 1521 C C . GLU A 1 196 ? 48.508 -13.364 -75.937 1.00 68.94 196 GLU A C 1
ATOM 1523 O O . GLU A 1 196 ? 49.041 -13.926 -76.890 1.00 68.94 196 GLU A O 1
ATOM 1528 N N . LEU A 1 197 ? 48.973 -12.205 -75.456 1.00 62.59 197 LEU A N 1
ATOM 1529 C CA . LEU A 1 197 ? 50.187 -11.568 -75.976 1.00 62.59 197 LEU A CA 1
ATOM 1530 C C . LEU A 1 197 ? 51.429 -12.428 -75.729 1.00 62.59 197 LEU A C 1
ATOM 1532 O O . LEU A 1 197 ? 52.283 -12.524 -76.608 1.00 62.59 197 LEU A O 1
ATOM 1536 N N . GLN A 1 198 ? 51.525 -13.055 -74.556 1.00 65.56 198 GLN A N 1
ATOM 1537 C CA . GLN A 1 198 ? 52.628 -13.946 -74.215 1.00 65.56 198 GLN A CA 1
ATOM 1538 C C . GLN A 1 198 ? 52.600 -15.228 -75.058 1.00 65.56 198 GLN A C 1
ATOM 1540 O O . GLN A 1 198 ? 53.619 -15.573 -75.653 1.00 65.56 198 GLN A O 1
ATOM 1545 N N . ASP A 1 199 ? 51.430 -15.854 -75.203 1.00 70.56 199 ASP A N 1
ATOM 1546 C CA . ASP A 1 199 ? 51.239 -17.045 -76.036 1.00 70.56 199 ASP A CA 1
ATOM 1547 C C . ASP A 1 199 ? 51.520 -16.719 -77.528 1.00 70.56 199 ASP A C 1
ATOM 1549 O O . ASP A 1 199 ? 52.123 -17.522 -78.241 1.00 70.56 199 ASP A O 1
ATOM 1553 N N . ALA A 1 200 ? 51.174 -15.514 -78.010 1.00 67.69 200 ALA A N 1
ATOM 1554 C CA . ALA A 1 200 ? 51.511 -15.061 -79.363 1.00 67.69 200 ALA A CA 1
ATOM 1555 C C . ALA A 1 200 ? 53.020 -14.800 -79.546 1.00 67.69 200 ALA A C 1
ATOM 1557 O O . ALA A 1 200 ? 53.596 -15.222 -80.546 1.00 67.69 200 ALA A O 1
ATOM 1558 N N . LEU A 1 201 ? 53.685 -14.139 -78.594 1.00 58.84 201 LEU A N 1
ATOM 1559 C CA . LEU A 1 201 ? 55.137 -13.901 -78.636 1.00 58.84 201 LEU A CA 1
ATOM 1560 C C . LEU A 1 201 ? 55.937 -15.214 -78.621 1.00 58.84 201 LEU A C 1
ATOM 1562 O O . LEU A 1 201 ? 56.936 -15.336 -79.335 1.00 58.84 201 LEU A O 1
ATOM 1566 N N . GLU A 1 202 ? 55.465 -16.204 -77.863 1.00 64.25 202 GLU A N 1
ATOM 1567 C CA . GLU A 1 202 ? 56.040 -17.547 -77.797 1.00 64.25 202 GLU A CA 1
ATOM 1568 C C . GLU A 1 202 ? 55.805 -18.334 -79.100 1.00 64.25 202 GLU A C 1
ATOM 1570 O O . GLU A 1 202 ? 56.739 -18.942 -79.623 1.00 64.25 202 GLU A O 1
ATOM 1575 N N . ALA A 1 203 ? 54.614 -18.230 -79.706 1.00 66.62 203 ALA A N 1
ATOM 1576 C CA . ALA A 1 203 ? 54.303 -18.842 -81.004 1.00 66.62 203 ALA A CA 1
ATOM 1577 C C . ALA A 1 203 ? 55.132 -18.274 -82.174 1.00 66.62 203 ALA A C 1
ATOM 1579 O O . ALA A 1 203 ? 55.391 -18.982 -83.148 1.00 66.62 203 ALA A O 1
ATOM 1580 N N . TYR A 1 204 ? 55.582 -17.018 -82.077 1.00 60.53 204 TYR A N 1
ATOM 1581 C CA . TYR A 1 204 ? 56.487 -16.393 -83.050 1.00 60.53 204 TYR A CA 1
ATOM 1582 C C . TYR A 1 204 ? 57.980 -16.522 -82.684 1.00 60.53 204 TYR A C 1
ATOM 1584 O O . TYR A 1 204 ? 58.830 -16.034 -83.429 1.00 60.53 204 TYR A O 1
ATOM 1592 N N . GLY A 1 205 ? 58.324 -17.194 -81.576 1.00 56.69 205 GLY A N 1
ATOM 1593 C CA . GLY A 1 205 ? 59.712 -17.469 -81.182 1.00 56.69 205 GLY A CA 1
ATOM 1594 C C . GLY A 1 205 ? 60.536 -16.223 -80.834 1.00 56.69 205 GLY A C 1
ATOM 1595 O O . GLY A 1 205 ? 61.760 -16.227 -80.989 1.00 56.69 205 GLY A O 1
ATOM 1596 N N . VAL A 1 206 ? 59.891 -15.137 -80.395 1.00 57.22 206 VAL A N 1
ATOM 1597 C CA . VAL A 1 206 ? 60.557 -13.855 -80.127 1.00 57.22 206 VAL A CA 1
ATOM 1598 C C . VAL A 1 206 ? 60.909 -13.742 -78.643 1.00 57.22 206 VAL A C 1
ATOM 1600 O O . VAL A 1 206 ? 60.049 -13.506 -77.801 1.00 57.22 206 VAL A O 1
ATOM 1603 N N . ASN A 1 207 ? 62.200 -13.867 -78.321 1.00 52.41 207 ASN A N 1
ATOM 1604 C CA . ASN A 1 207 ? 62.728 -13.563 -76.989 1.00 52.41 207 ASN A CA 1
ATOM 1605 C C . ASN A 1 207 ? 62.882 -12.028 -76.829 1.00 52.41 207 ASN A C 1
ATOM 1607 O O . ASN A 1 207 ? 63.634 -11.418 -77.602 1.00 52.41 207 ASN A O 1
ATOM 1611 N N . PRO A 1 208 ? 62.206 -11.381 -75.858 1.00 51.34 208 PRO A N 1
ATOM 1612 C CA . PRO A 1 208 ? 62.171 -9.921 -75.721 1.00 51.34 208 PRO A CA 1
ATOM 1613 C C . PRO A 1 208 ? 63.528 -9.261 -75.415 1.00 51.34 208 PRO A C 1
ATOM 1615 O O . PRO A 1 208 ? 63.650 -8.046 -75.555 1.00 51.34 208 PRO A O 1
ATOM 1618 N N . GLU A 1 209 ? 64.579 -10.020 -75.093 1.00 52.41 209 GLU A N 1
ATOM 1619 C CA . GLU A 1 209 ? 65.941 -9.478 -74.942 1.00 52.41 209 GLU A CA 1
ATOM 1620 C C . GLU A 1 209 ? 66.595 -9.026 -76.267 1.00 52.41 209 GLU A C 1
ATOM 1622 O O . GLU A 1 209 ? 67.626 -8.353 -76.253 1.00 52.41 209 GLU A O 1
ATOM 1627 N N . ARG A 1 210 ? 66.018 -9.357 -77.433 1.00 45.62 210 ARG A N 1
ATOM 1628 C CA . ARG A 1 210 ? 66.602 -9.057 -78.760 1.00 45.62 210 ARG A CA 1
ATOM 1629 C C . ARG A 1 210 ? 66.000 -7.844 -79.485 1.00 45.62 210 ARG A C 1
ATOM 1631 O O . ARG A 1 210 ? 66.365 -7.606 -80.633 1.00 45.62 210 ARG A O 1
ATOM 1638 N N . LEU A 1 211 ? 65.131 -7.057 -78.843 1.00 47.03 211 LEU A N 1
ATOM 1639 C CA . LEU A 1 211 ? 64.428 -5.920 -79.474 1.00 47.03 211 LEU A CA 1
ATOM 1640 C C . LEU A 1 211 ? 64.921 -4.523 -79.050 1.00 47.03 211 LEU A C 1
ATOM 1642 O O . LEU A 1 211 ? 64.251 -3.526 -79.311 1.00 47.03 211 LEU A O 1
ATOM 1646 N N . ALA A 1 212 ? 66.115 -4.405 -78.466 1.00 43.94 212 ALA A N 1
ATOM 1647 C CA . ALA A 1 212 ? 66.776 -3.110 -78.295 1.00 43.94 212 ALA A CA 1
ATOM 1648 C C . ALA A 1 212 ? 67.456 -2.665 -79.607 1.00 43.94 212 ALA A C 1
ATOM 1650 O O . ALA A 1 212 ? 68.677 -2.713 -79.734 1.00 43.94 212 ALA A O 1
ATOM 1651 N N . ILE A 1 213 ? 66.668 -2.249 -80.604 1.00 44.50 213 ILE A N 1
ATOM 1652 C CA . ILE A 1 213 ? 67.177 -1.558 -81.799 1.00 44.50 213 ILE A CA 1
ATOM 1653 C C . ILE A 1 213 ? 66.711 -0.102 -81.731 1.00 44.50 213 ILE A C 1
ATOM 1655 O O . ILE A 1 213 ? 65.536 0.206 -81.910 1.00 44.50 213 ILE A O 1
ATOM 1659 N N . SER A 1 214 ? 67.659 0.786 -81.427 1.00 45.19 214 SER A N 1
ATOM 1660 C CA . SER A 1 214 ? 67.491 2.241 -81.446 1.00 45.19 214 SER A CA 1
ATOM 1661 C C . SER A 1 214 ? 67.343 2.733 -82.896 1.00 45.19 214 SER A C 1
ATOM 1663 O O . SER A 1 214 ? 68.161 2.343 -83.733 1.00 45.19 214 SER A O 1
ATOM 1665 N N . PRO A 1 215 ? 66.340 3.562 -83.239 1.00 49.28 215 PRO A N 1
ATOM 1666 C CA . PRO A 1 215 ? 66.179 4.058 -84.601 1.00 49.28 215 PRO A CA 1
ATOM 1667 C C . PRO A 1 215 ? 67.216 5.149 -84.915 1.00 49.28 215 PRO A C 1
ATOM 1669 O O . PRO A 1 215 ? 67.269 6.194 -84.268 1.00 49.28 215 PRO A O 1
ATOM 1672 N N . GLU A 1 216 ? 68.037 4.908 -85.938 1.00 40.44 216 GLU A N 1
ATOM 1673 C CA . GLU A 1 216 ? 69.003 5.868 -86.474 1.00 40.44 216 GLU A CA 1
ATOM 1674 C C . GLU A 1 216 ? 68.276 6.949 -87.296 1.00 40.44 216 GLU A C 1
ATOM 1676 O O . GLU A 1 216 ? 67.617 6.681 -88.302 1.00 40.44 216 GLU A O 1
ATOM 1681 N N . ASN A 1 217 ? 68.374 8.189 -86.824 1.00 41.03 217 ASN A N 1
ATOM 1682 C CA . ASN A 1 217 ? 67.706 9.375 -87.347 1.00 41.03 217 ASN A CA 1
ATOM 1683 C C . ASN A 1 217 ? 68.314 9.813 -88.699 1.00 41.03 217 ASN A C 1
ATOM 1685 O O . ASN A 1 217 ? 69.250 10.610 -88.737 1.00 41.03 217 ASN A O 1
ATOM 1689 N N . ARG A 1 218 ? 67.804 9.301 -89.828 1.00 42.97 218 ARG A N 1
ATOM 1690 C CA . ARG A 1 218 ? 68.120 9.826 -91.173 1.00 42.97 218 ARG A CA 1
ATOM 1691 C C . ARG A 1 218 ? 67.107 10.901 -91.567 1.00 42.97 218 ARG A C 1
ATOM 1693 O O . ARG A 1 218 ? 66.110 10.622 -92.228 1.00 42.97 218 ARG A O 1
ATOM 1700 N N . GLY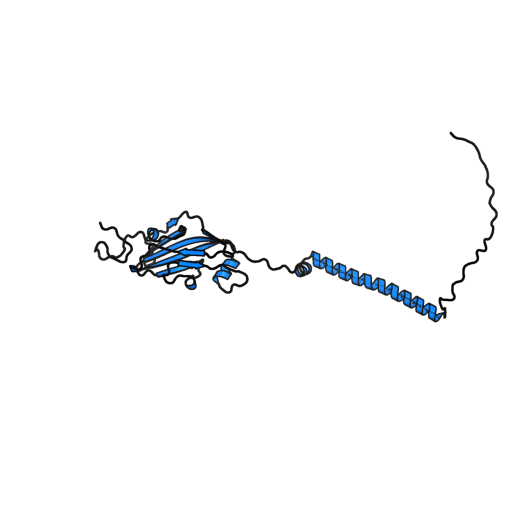 A 1 219 ? 67.370 12.134 -91.138 1.00 43.88 219 GLY A N 1
ATOM 1701 C CA . GLY A 1 219 ? 66.602 13.315 -91.529 1.00 43.88 219 GLY A CA 1
ATOM 1702 C C . GLY A 1 219 ? 66.771 13.636 -93.018 1.00 43.88 219 GLY A C 1
ATOM 1703 O O . GLY A 1 219 ? 67.879 13.885 -93.487 1.00 43.88 219 GLY A O 1
ATOM 1704 N N . VAL A 1 220 ? 65.664 13.628 -93.761 1.00 49.56 220 VAL A N 1
ATOM 1705 C CA . VAL A 1 220 ? 65.578 14.121 -95.143 1.00 49.56 220 VAL A CA 1
ATOM 1706 C C . VAL A 1 220 ? 65.369 15.638 -95.095 1.00 49.56 220 VAL A C 1
ATOM 1708 O O . VAL A 1 220 ? 64.416 16.108 -94.478 1.00 49.56 220 VAL A O 1
ATOM 1711 N N . VAL A 1 221 ? 66.262 16.410 -95.721 1.00 48.88 221 VAL A N 1
ATOM 1712 C CA . VAL A 1 221 ? 66.196 17.883 -95.766 1.00 48.88 221 VAL A CA 1
ATOM 1713 C C . VAL A 1 221 ? 65.237 18.322 -96.875 1.00 48.88 221 VAL A C 1
ATOM 1715 O O . VAL A 1 221 ? 65.474 18.040 -98.048 1.00 48.88 221 VAL A O 1
ATOM 1718 N N . LEU A 1 222 ? 64.166 19.026 -96.507 1.00 48.94 222 LEU A N 1
ATOM 1719 C CA . LEU A 1 222 ? 63.267 19.720 -97.435 1.00 48.94 222 LEU A CA 1
ATOM 1720 C C . LEU A 1 222 ? 63.708 21.192 -97.565 1.00 48.94 222 LEU A C 1
ATOM 1722 O O . LEU A 1 222 ? 64.039 21.797 -96.543 1.00 48.94 222 LEU A O 1
ATOM 1726 N N . PRO A 1 223 ? 63.726 21.793 -98.770 1.00 51.91 223 PRO A N 1
ATOM 1727 C CA . PRO A 1 223 ? 64.019 23.217 -98.922 1.00 51.91 223 PRO A CA 1
ATOM 1728 C C . PRO A 1 223 ? 62.830 24.093 -98.491 1.00 51.91 223 PRO A C 1
ATOM 1730 O O . PRO A 1 223 ? 61.672 23.747 -98.724 1.00 51.91 223 PRO A O 1
ATOM 1733 N N . SER A 1 224 ? 63.132 25.240 -97.879 1.00 60.66 224 SER A N 1
ATOM 1734 C CA . SER A 1 224 ? 62.144 26.207 -97.384 1.00 60.66 224 SER A CA 1
ATOM 1735 C C . SER A 1 224 ? 61.447 26.979 -98.510 1.00 60.66 224 SER A C 1
ATOM 1737 O O . SER A 1 224 ? 62.067 27.329 -99.516 1.00 60.66 224 SER A O 1
ATOM 1739 N N . ALA A 1 225 ? 60.158 27.269 -98.318 1.00 53.53 225 ALA A N 1
ATOM 1740 C CA . ALA A 1 225 ? 59.371 28.130 -99.199 1.00 53.53 225 ALA A CA 1
ATOM 1741 C C . ALA A 1 225 ? 59.751 29.619 -99.018 1.00 53.53 225 ALA A C 1
ATOM 1743 O O . ALA A 1 225 ? 60.225 29.990 -97.945 1.00 53.53 225 ALA A O 1
ATOM 1744 N N . PRO A 1 226 ? 59.576 30.466 -100.049 1.00 46.00 226 PRO A N 1
ATOM 1745 C CA . PRO A 1 226 ? 59.960 31.872 -99.993 1.00 46.00 226 PRO A CA 1
ATOM 1746 C C . PRO A 1 226 ? 58.889 32.734 -99.309 1.00 46.00 226 PRO A C 1
ATOM 1748 O O . PRO A 1 226 ? 57.700 32.595 -99.599 1.00 46.00 226 PRO A O 1
ATOM 1751 N N . ASP A 1 227 ? 59.330 33.674 -98.473 1.00 54.66 227 ASP A N 1
ATOM 1752 C CA . ASP A 1 227 ? 58.464 34.625 -97.772 1.00 54.66 227 ASP A CA 1
ATOM 1753 C C . ASP A 1 227 ? 58.333 35.948 -98.546 1.00 54.66 227 ASP A C 1
ATOM 1755 O O . ASP A 1 227 ? 59.312 36.497 -99.058 1.00 54.66 227 ASP A O 1
ATOM 1759 N N . ILE A 1 228 ? 57.106 36.472 -98.624 1.00 44.09 228 ILE A N 1
ATOM 1760 C CA . ILE A 1 228 ? 56.767 37.775 -99.216 1.00 44.09 228 ILE A CA 1
ATOM 1761 C C . ILE A 1 228 ? 56.593 38.780 -98.070 1.00 44.09 228 ILE A C 1
ATOM 1763 O O . ILE A 1 228 ? 55.789 38.553 -97.168 1.00 44.09 228 ILE A O 1
ATOM 1767 N N . SER A 1 229 ? 57.328 39.892 -98.108 1.00 48.22 229 SER A N 1
ATOM 1768 C CA . SER A 1 229 ? 57.263 40.968 -97.116 1.00 48.22 229 SER A CA 1
ATOM 1769 C C . SER A 1 229 ? 56.190 42.004 -97.457 1.00 48.22 229 SER A C 1
ATOM 1771 O O . SER A 1 229 ? 56.093 42.447 -98.598 1.00 48.22 229 SER A O 1
ATOM 1773 N N . TRP A 1 230 ? 55.452 42.461 -96.442 1.00 45.81 230 TRP A N 1
ATOM 1774 C CA . TRP A 1 230 ? 54.891 43.813 -96.406 1.00 45.81 230 TRP A CA 1
ATOM 1775 C C . TRP A 1 230 ? 55.041 44.375 -94.999 1.00 45.81 230 TRP A C 1
ATOM 1777 O O . TRP A 1 230 ? 54.896 43.667 -94.005 1.00 45.81 230 TRP A O 1
ATOM 1787 N N . SER A 1 231 ? 55.446 45.633 -94.965 1.00 51.34 231 SER A N 1
ATOM 1788 C CA . SER A 1 231 ? 56.201 46.264 -93.899 1.00 51.34 231 SER A CA 1
ATOM 1789 C C . SER A 1 231 ? 55.396 47.313 -93.132 1.00 51.34 231 SER A C 1
ATOM 1791 O O . SER A 1 231 ? 54.291 47.683 -93.531 1.00 51.34 231 SER A O 1
ATOM 1793 N N . ASN A 1 232 ? 56.081 47.836 -92.111 1.00 50.75 232 ASN A N 1
ATOM 1794 C CA . ASN A 1 232 ? 55.893 49.097 -91.392 1.00 50.75 232 ASN A CA 1
ATOM 1795 C C . ASN A 1 232 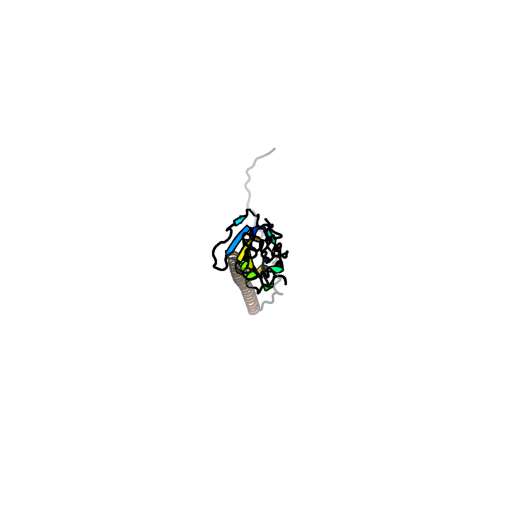? 55.190 48.912 -90.040 1.00 50.75 232 ASN A C 1
ATOM 1797 O O . ASN A 1 232 ? 54.026 48.529 -89.972 1.00 50.75 232 ASN A O 1
ATOM 1801 N N . ASP A 1 233 ? 55.968 48.921 -88.955 1.00 49.03 233 ASP A N 1
ATOM 1802 C CA . ASP A 1 233 ? 56.498 50.113 -88.247 1.00 49.03 233 ASP A CA 1
ATOM 1803 C C . ASP A 1 233 ? 55.415 50.654 -87.310 1.00 49.03 233 ASP A C 1
ATOM 1805 O O . ASP A 1 233 ? 54.260 50.785 -87.695 1.00 49.03 233 ASP A O 1
ATOM 1809 N N . GLU A 1 234 ? 55.663 51.082 -86.088 1.00 44.31 234 GLU A N 1
ATOM 1810 C CA . GLU A 1 234 ? 56.728 50.942 -85.103 1.00 44.31 234 GLU A CA 1
ATOM 1811 C C . GLU A 1 234 ? 56.077 51.551 -83.845 1.00 44.31 234 GLU A C 1
ATOM 1813 O O . GLU A 1 234 ? 55.191 52.408 -83.928 1.00 44.31 234 GLU A O 1
ATOM 1818 N N . ASN A 1 235 ? 56.463 51.040 -82.685 1.00 35.00 235 ASN A N 1
ATOM 1819 C CA . ASN A 1 235 ? 56.006 51.459 -81.359 1.00 35.00 235 ASN A CA 1
ATOM 1820 C C . ASN A 1 235 ? 56.506 52.906 -81.051 1.00 35.00 235 ASN A C 1
ATOM 1822 O O . ASN A 1 235 ? 57.284 53.436 -81.849 1.00 35.00 235 ASN A O 1
ATOM 1826 N N . PRO A 1 236 ? 56.147 53.580 -79.936 1.00 52.69 236 PRO A N 1
ATOM 1827 C CA . PRO A 1 236 ? 56.353 53.096 -78.561 1.00 52.69 236 PRO A CA 1
ATOM 1828 C C . PRO A 1 236 ? 55.107 53.100 -77.662 1.00 52.69 236 PRO A C 1
ATOM 1830 O O . PRO A 1 236 ? 54.306 54.059 -77.741 1.00 52.69 236 PRO A O 1
#

Foldseek 3Di:
DDDAAQQQDPRPPPPDHRPPDPPVVQKDKPADFQFKFKAFPVGHTPDDRDGDPGDAAEDALAPDKDKMFIDRHDVNQVKAKWKDKQRHTQPVQADPVRGMGIGHRAACVDDPDPVSVVCQVVAFDWIKIWMWIDGVRMIMIIIGTHGYHDDYDPPPPPVVVCLVPDPVSVVVVVVVVVVVVVVVVVVVVVVVVVVVVVVVCVVVVHDPVPPPDDDDDPDDDDDDDDDDDDDDDDDD

Sequence (236 aa):
MLSKKWNGVDDDCDGEEDEFLNRLGLILSNYDKSSGTVFLENGNIYDGPKTYSSIPVTWDSANESFEISVYGIQSSVDAVITWSMSGYSLEVNTSQDGKTVILMPIHCRDTEESMQIQFCDEGSSIQKLKAVVSEDGYYTEIEWNIMVTIWVEPQSMNWLSSIFSSPTGIIGIVTFLIALSAGGFLIGIRISRAKELQDALEAYGVNPERLAISPENRGVVLPSAPDISWSNDENP

Radius of gyration: 47.39 Å; chains: 1; bounding box: 91×72×130 Å

pLDDT: mean 79.75, std 17.36, range [35.0, 98.12]